Protein AF-A0A938SG67-F1 (afdb_monomer)

pLDDT: mean 87.42, std 7.25, range [59.56, 96.62]

Nearest PDB structures (foldseek):
  7sqc-assembly1_1W  TM=2.738E-01  e=1.628E+00  Chlamydomonas reinhardtii
  7sqc-assembly1_1F  TM=2.798E-01  e=3.647E+00  Chlamydomonas reinhardtii
  8r5s-assembly1_B  TM=2.631E-01  e=2.495E+00  unidentified
  7sqc-assembly1_1J  TM=2.627E-01  e=3.824E+00  Chlamydomonas reinhardtii

Secondary structure (DSSP, 8-state):
-HHHHHHHHHHHHHHHHHHHHHHHHHHHHHHH-S-HHHHHHHHHHHHHHHHHHHHHHHHHHTT-S-HHHHHHHHHHHHHHHHHHHHHHHHHHHHHHHHH--S--HHHHHHHHHHHHHHHHHHHHHHHHHHHHHHHHHH--SGGGHHHHHHHHHHHHHHHHHHHHHIIIIIIHHHHHHHHHT-

Solvent-accessible surface area (backbone atoms only — not comparable to full-atom values): 9329 Å² total; per-residue (Å²): 113,71,66,59,53,52,51,52,51,40,19,48,49,22,14,48,56,36,23,48,50,54,48,50,48,52,54,51,28,68,68,75,43,92,43,73,65,53,55,51,45,49,51,51,36,38,52,52,16,26,51,50,11,30,56,51,22,43,64,50,31,79,74,45,95,54,27,65,59,52,36,54,51,39,52,51,52,42,52,55,49,54,72,46,40,69,62,51,51,53,51,50,44,53,52,48,60,76,64,62,59,102,60,59,72,67,58,54,49,50,50,53,45,52,54,47,39,69,65,38,34,64,52,24,22,45,58,22,21,39,58,34,14,50,38,58,64,72,46,86,47,82,88,45,38,67,61,56,45,47,50,53,51,49,42,22,50,52,18,20,55,50,16,38,48,43,35,68,69,46,33,34,75,74,51,31,69,82,52,54,71,108

Sequence (182 aa):
MTRLLIFTCFFASGACGLAYEVLWTRMLTLVFGTTVYSTSVVLTVFMAGLGLGAALGGRYADRLRNPLRAYGILEVAIGLYCFFTPSLVRGIEALYVGWAVPTAPTAMLALRAGLSFLALIPPTVLMGATLPMLSRFFVQRLEAVGHEVGQLYGINTAGAAFGCFAAGFLAVPTLGVNGTIW

Structure (mmCIF, N/CA/C/O backbone):
data_AF-A0A938SG67-F1
#
_entry.id   AF-A0A938SG67-F1
#
loop_
_atom_site.group_PDB
_atom_site.id
_atom_site.type_symbo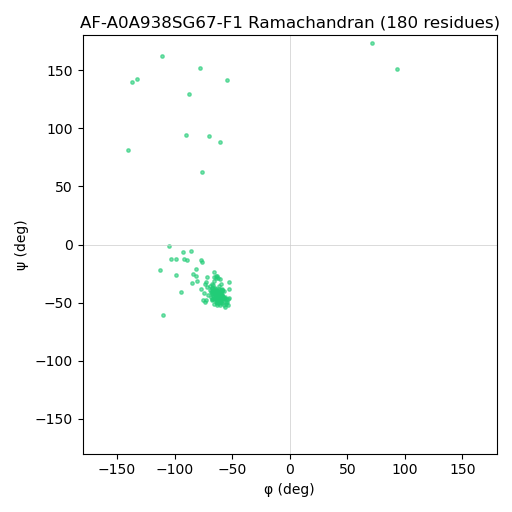l
_atom_site.label_atom_id
_atom_site.label_alt_id
_atom_site.label_comp_id
_atom_site.label_asym_id
_atom_site.label_entity_id
_atom_site.label_seq_id
_atom_site.pdbx_PDB_ins_code
_atom_site.Cartn_x
_atom_site.Cartn_y
_atom_site.Cartn_z
_atom_site.occupancy
_atom_site.B_iso_or_equiv
_atom_site.auth_seq_id
_atom_site.auth_comp_id
_atom_site.auth_asym_id
_atom_site.auth_atom_id
_atom_site.pdbx_PDB_model_num
ATOM 1 N N . MET A 1 1 ? -22.866 -6.635 16.264 1.00 59.56 1 MET A N 1
ATOM 2 C CA . MET A 1 1 ? -22.786 -6.820 14.795 1.00 59.56 1 MET A CA 1
ATOM 3 C C . MET A 1 1 ? -21.806 -5.845 14.140 1.00 59.56 1 MET A C 1
ATOM 5 O O . MET A 1 1 ? -20.946 -6.304 13.405 1.00 59.56 1 MET A O 1
ATOM 9 N N . THR A 1 2 ? -21.829 -4.546 14.465 1.00 77.81 2 THR A N 1
ATOM 10 C CA . THR A 1 2 ? -20.935 -3.538 13.849 1.00 77.81 2 THR A CA 1
ATOM 11 C C . THR A 1 2 ? -19.436 -3.777 14.077 1.00 77.81 2 THR A C 1
ATOM 13 O O . THR A 1 2 ? -18.657 -3.610 13.149 1.00 77.81 2 THR A O 1
ATOM 16 N N . ARG A 1 3 ? -19.018 -4.237 15.269 1.00 81.56 3 ARG A N 1
ATOM 17 C CA . ARG A 1 3 ? -17.601 -4.562 15.546 1.00 81.56 3 ARG A CA 1
ATOM 18 C C . ARG A 1 3 ? -17.039 -5.651 14.631 1.00 81.56 3 ARG A C 1
ATOM 20 O O . ARG A 1 3 ? -15.952 -5.485 14.097 1.00 81.56 3 ARG A O 1
ATOM 27 N N . LEU A 1 4 ? -17.789 -6.741 14.458 1.00 84.94 4 LEU A N 1
ATOM 28 C CA . LEU A 1 4 ? -17.354 -7.874 13.642 1.00 84.94 4 LEU A CA 1
ATOM 29 C C . LEU A 1 4 ? -17.162 -7.444 12.184 1.00 84.94 4 LEU A C 1
ATOM 31 O O . LEU A 1 4 ? -16.132 -7.749 11.603 1.00 84.94 4 LEU A O 1
ATOM 35 N N . LEU A 1 5 ? -18.101 -6.657 11.643 1.00 86.81 5 LEU A N 1
ATOM 36 C CA . LEU A 1 5 ? -17.983 -6.084 10.300 1.00 86.81 5 LEU A CA 1
ATOM 37 C C . LEU A 1 5 ? -16.711 -5.248 10.147 1.00 86.81 5 LEU A C 1
ATOM 39 O O . LEU A 1 5 ? -15.986 -5.423 9.177 1.00 86.81 5 LEU A O 1
ATOM 43 N N . ILE A 1 6 ? -16.409 -4.378 11.115 1.00 86.25 6 ILE A N 1
ATOM 44 C CA . ILE A 1 6 ? -15.204 -3.544 11.051 1.00 86.25 6 ILE A CA 1
ATOM 45 C C . ILE A 1 6 ? -13.935 -4.401 11.105 1.00 86.25 6 ILE A C 1
ATOM 47 O O . ILE A 1 6 ? -13.007 -4.155 10.343 1.00 86.25 6 ILE A O 1
ATOM 51 N N . PHE A 1 7 ? -13.897 -5.436 11.945 1.00 88.88 7 PHE A N 1
ATOM 52 C CA . PHE A 1 7 ? -12.770 -6.367 11.999 1.00 88.88 7 PHE A CA 1
ATOM 53 C C . PHE A 1 7 ? -12.593 -7.151 10.698 1.00 88.88 7 PHE A C 1
ATOM 55 O O . PHE A 1 7 ? -11.469 -7.274 10.222 1.00 88.88 7 PHE A O 1
ATOM 62 N N . THR A 1 8 ? -13.678 -7.625 10.084 1.00 90.69 8 THR A N 1
ATOM 63 C CA . THR A 1 8 ? -13.615 -8.292 8.778 1.00 90.69 8 THR A CA 1
ATOM 64 C C . THR A 1 8 ? -13.132 -7.338 7.688 1.0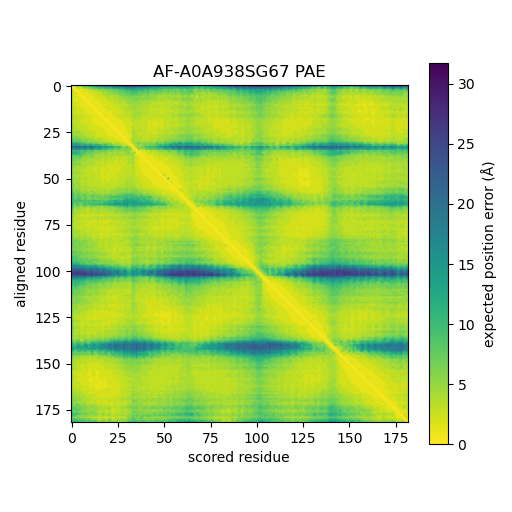0 90.69 8 THR A C 1
ATOM 66 O O . THR A 1 8 ? -12.257 -7.711 6.911 1.00 90.69 8 THR A O 1
ATOM 69 N N . CYS A 1 9 ? -13.625 -6.096 7.657 1.00 89.12 9 CYS A N 1
ATOM 70 C CA . CYS A 1 9 ? -13.130 -5.079 6.729 1.00 89.12 9 CYS A CA 1
ATOM 71 C C . CYS A 1 9 ? -11.645 -4.783 6.955 1.00 89.12 9 CYS A C 1
ATOM 73 O O . CYS A 1 9 ? -10.896 -4.674 5.994 1.00 89.12 9 CYS A O 1
ATOM 75 N N . PHE A 1 10 ? -11.197 -4.704 8.209 1.00 90.25 10 PHE A N 1
ATOM 76 C CA . PHE A 1 10 ? -9.806 -4.391 8.521 1.00 90.25 10 PHE A CA 1
ATOM 77 C C . PHE A 1 10 ? -8.848 -5.551 8.224 1.00 90.25 10 PHE A C 1
ATOM 79 O O . PHE A 1 10 ? -7.711 -5.325 7.805 1.00 90.25 10 PHE A O 1
ATOM 86 N N . PHE A 1 11 ? -9.323 -6.790 8.372 1.00 94.00 11 PHE A N 1
ATOM 87 C CA . PHE A 1 11 ? -8.638 -7.986 7.885 1.00 94.00 11 PHE A CA 1
ATOM 88 C C . PHE A 1 11 ? -8.508 -7.959 6.358 1.00 94.00 11 PHE A C 1
ATOM 90 O O . PHE A 1 11 ? -7.411 -8.132 5.834 1.00 94.00 11 PHE A O 1
ATOM 97 N N . ALA A 1 12 ? -9.612 -7.703 5.645 1.00 92.69 12 ALA A N 1
ATOM 98 C CA . ALA A 1 12 ? -9.622 -7.627 4.186 1.00 92.69 12 ALA A CA 1
ATOM 99 C C . ALA A 1 12 ? -8.723 -6.494 3.670 1.00 92.69 12 ALA A C 1
ATOM 101 O O . ALA A 1 12 ? -7.945 -6.709 2.751 1.00 92.69 12 ALA A O 1
ATOM 102 N N . SER A 1 13 ? -8.757 -5.327 4.314 1.00 92.44 13 SER A N 1
ATOM 103 C CA . SER A 1 13 ? -7.882 -4.189 4.022 1.00 92.44 13 SER A CA 1
ATOM 104 C C . SER A 1 13 ? -6.405 -4.542 4.208 1.00 92.44 13 SER A C 1
ATOM 106 O O . SER A 1 13 ? -5.600 -4.289 3.316 1.00 92.44 13 SER A O 1
ATOM 108 N N . GLY A 1 14 ? -6.046 -5.220 5.306 1.00 92.12 14 GLY A N 1
ATOM 109 C CA . GLY A 1 14 ? -4.683 -5.722 5.516 1.00 92.12 14 GLY A CA 1
ATOM 110 C C . GLY A 1 14 ? -4.254 -6.717 4.438 1.00 92.12 14 GLY A C 1
ATOM 111 O O . GLY A 1 14 ? -3.167 -6.588 3.874 1.00 92.12 14 GLY A O 1
ATOM 112 N N . ALA A 1 15 ? -5.131 -7.667 4.101 1.00 93.81 15 ALA A N 1
ATOM 113 C CA . ALA A 1 15 ? -4.881 -8.650 3.051 1.00 93.81 15 ALA A CA 1
ATOM 114 C C . ALA A 1 15 ? -4.679 -7.992 1.683 1.00 93.81 15 ALA A C 1
ATOM 116 O O . ALA A 1 15 ? -3.687 -8.269 1.012 1.00 93.81 15 ALA A O 1
ATOM 117 N N . CYS A 1 16 ? -5.570 -7.084 1.289 1.00 92.12 16 CYS A N 1
ATOM 118 C CA . CYS A 1 16 ? -5.449 -6.337 0.046 1.00 92.12 16 CYS A CA 1
ATOM 119 C C . CYS A 1 16 ? -4.192 -5.463 0.048 1.00 92.12 16 CYS A C 1
ATOM 121 O O . CYS A 1 16 ? -3.437 -5.515 -0.914 1.00 92.12 16 CYS A O 1
ATOM 123 N N . GLY A 1 17 ? -3.916 -4.711 1.115 1.00 90.69 17 GLY A N 1
ATOM 124 C CA . GLY A 1 17 ? -2.781 -3.788 1.169 1.00 90.69 17 GLY A CA 1
ATOM 125 C C . GLY A 1 17 ? -1.444 -4.464 0.877 1.00 90.69 17 GLY A C 1
ATOM 126 O O . GLY A 1 17 ? -0.683 -4.005 0.027 1.00 90.69 17 GLY A O 1
ATOM 127 N N . LEU A 1 18 ? -1.201 -5.608 1.512 1.00 92.81 18 LEU A N 1
ATOM 128 C CA . LEU A 1 18 ? 0.046 -6.355 1.355 1.00 92.81 18 LEU A CA 1
ATOM 129 C C . LEU A 1 18 ? 0.045 -7.277 0.126 1.00 92.81 18 LEU A C 1
ATOM 131 O O . LEU A 1 18 ? 1.101 -7.531 -0.453 1.00 92.81 18 LEU A O 1
ATOM 135 N N . ALA A 1 19 ? -1.122 -7.719 -0.353 1.00 93.75 19 ALA A N 1
ATOM 136 C CA . ALA A 1 19 ? -1.233 -8.319 -1.682 1.00 93.75 19 ALA A CA 1
ATOM 137 C C . ALA A 1 19 ? -0.822 -7.318 -2.777 1.00 93.75 19 ALA A C 1
ATOM 139 O O . ALA A 1 19 ? -0.017 -7.653 -3.647 1.00 93.75 19 ALA A O 1
ATOM 140 N N . TYR A 1 20 ? -1.311 -6.075 -2.702 1.00 91.69 20 TYR A N 1
ATOM 141 C CA . TYR A 1 20 ? -0.942 -5.001 -3.624 1.00 91.69 20 TYR A CA 1
ATOM 142 C C . TYR A 1 20 ? 0.535 -4.624 -3.511 1.00 91.69 20 TYR A C 1
ATOM 144 O O . TYR A 1 20 ? 1.165 -4.413 -4.541 1.00 91.69 20 TYR A O 1
ATOM 152 N N . GLU A 1 21 ? 1.130 -4.628 -2.315 1.00 92.56 21 GLU A N 1
ATOM 153 C CA . GLU A 1 21 ? 2.581 -4.446 -2.157 1.00 92.56 21 GLU A CA 1
ATOM 154 C C . GLU A 1 21 ? 3.382 -5.490 -2.954 1.00 92.56 21 GLU A C 1
ATOM 156 O O . GLU A 1 21 ? 4.310 -5.144 -3.696 1.00 92.56 21 GLU A O 1
ATOM 161 N N . VAL A 1 22 ? 2.996 -6.769 -2.863 1.00 92.19 22 VAL A N 1
ATOM 162 C CA . VAL A 1 22 ? 3.627 -7.861 -3.623 1.00 92.19 22 VAL A CA 1
ATOM 163 C C . VAL A 1 22 ? 3.446 -7.653 -5.129 1.00 92.19 22 VAL A C 1
ATOM 165 O O . VAL A 1 22 ? 4.404 -7.808 -5.893 1.00 92.19 22 VAL A O 1
ATOM 168 N N . LEU A 1 23 ? 2.241 -7.281 -5.571 1.00 91.81 23 LEU A N 1
ATOM 169 C CA . LEU A 1 23 ? 1.952 -7.021 -6.982 1.00 91.81 23 LEU A CA 1
ATOM 170 C C . LEU A 1 23 ? 2.745 -5.832 -7.517 1.00 91.81 23 LEU A C 1
ATOM 172 O O . LEU A 1 23 ? 3.412 -5.970 -8.540 1.00 91.81 23 LEU A O 1
ATOM 176 N N . TRP A 1 24 ? 2.736 -4.698 -6.819 1.00 90.75 24 TRP A N 1
ATOM 177 C CA . TRP A 1 24 ? 3.490 -3.504 -7.192 1.00 90.75 24 TRP A CA 1
ATOM 178 C C . TRP A 1 24 ? 4.983 -3.786 -7.259 1.00 90.75 24 TRP A C 1
ATOM 180 O O . TRP A 1 24 ? 5.627 -3.406 -8.236 1.00 90.75 24 TRP A O 1
ATOM 190 N N . THR A 1 25 ? 5.527 -4.520 -6.287 1.00 89.50 25 THR A N 1
ATOM 191 C CA . THR A 1 25 ? 6.930 -4.945 -6.316 1.00 89.50 25 THR A CA 1
ATOM 192 C C . THR A 1 25 ? 7.225 -5.741 -7.583 1.00 89.50 25 THR A C 1
ATOM 194 O O . THR A 1 25 ? 8.196 -5.443 -8.280 1.00 89.50 25 THR A O 1
ATOM 197 N N . ARG A 1 26 ? 6.375 -6.711 -7.947 1.00 89.06 26 ARG A N 1
ATOM 198 C CA . ARG A 1 26 ? 6.558 -7.493 -9.180 1.00 89.06 26 ARG A CA 1
ATOM 199 C C . ARG A 1 26 ? 6.415 -6.644 -10.440 1.00 89.06 26 ARG A C 1
ATOM 201 O O . ARG A 1 26 ? 7.272 -6.741 -11.311 1.00 89.06 26 ARG A O 1
ATOM 208 N N . MET A 1 27 ? 5.389 -5.802 -10.534 1.00 88.38 27 MET A N 1
ATOM 209 C CA . MET A 1 27 ? 5.153 -4.927 -11.688 1.00 88.38 27 MET A CA 1
ATOM 210 C C . MET A 1 27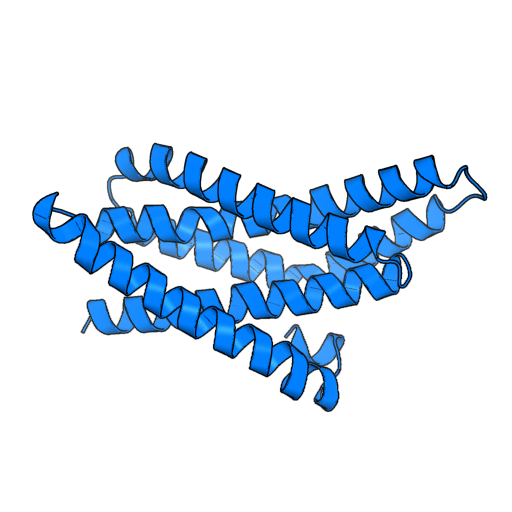 ? 6.318 -3.963 -11.915 1.00 88.38 27 MET A C 1
ATOM 212 O O . MET A 1 27 ? 6.850 -3.888 -13.016 1.00 88.38 27 MET A O 1
ATOM 216 N N . LEU A 1 28 ? 6.767 -3.266 -10.871 1.00 86.12 28 LEU A N 1
ATOM 217 C CA . LEU A 1 28 ? 7.873 -2.314 -10.977 1.00 86.12 28 LEU A CA 1
ATOM 218 C C . LEU A 1 28 ? 9.201 -3.018 -11.267 1.00 86.12 28 LEU A C 1
ATOM 220 O O . LEU A 1 28 ? 10.017 -2.498 -12.021 1.00 86.12 28 LEU A O 1
ATOM 224 N N . THR A 1 29 ? 9.400 -4.230 -10.745 1.00 85.50 29 THR A N 1
ATOM 225 C CA . THR A 1 29 ? 10.572 -5.049 -11.087 1.00 85.50 29 THR A CA 1
ATOM 226 C C . THR A 1 29 ? 10.553 -5.492 -12.555 1.00 85.50 29 THR A C 1
ATOM 228 O O . THR A 1 29 ? 11.609 -5.551 -13.180 1.00 85.50 29 THR A O 1
ATOM 231 N N . LEU A 1 30 ? 9.376 -5.765 -13.131 1.00 84.62 30 LEU A N 1
ATOM 232 C CA . LEU A 1 30 ? 9.234 -6.069 -14.561 1.00 84.62 30 LEU A CA 1
ATOM 233 C C . LEU A 1 30 ? 9.542 -4.848 -15.443 1.00 84.62 30 LEU A C 1
ATOM 235 O O . LEU A 1 30 ? 10.173 -5.011 -16.481 1.00 84.62 30 LEU A O 1
ATOM 239 N N . VAL A 1 31 ? 9.159 -3.641 -15.013 1.00 82.44 31 VAL A N 1
ATOM 240 C CA . VAL A 1 31 ? 9.410 -2.392 -15.759 1.00 82.44 31 VAL A CA 1
ATOM 241 C C . VAL A 1 31 ? 10.871 -1.941 -15.655 1.00 82.44 31 VAL A C 1
ATOM 243 O O . VAL A 1 31 ? 11.497 -1.594 -16.653 1.00 82.44 31 VAL A O 1
ATOM 246 N N . PHE A 1 32 ? 11.436 -1.925 -14.447 1.00 79.44 32 PHE A N 1
ATOM 247 C CA . PHE A 1 32 ? 12.776 -1.380 -14.199 1.00 79.44 32 PHE A CA 1
ATOM 248 C C . PHE A 1 32 ? 13.904 -2.408 -14.348 1.00 79.44 32 PHE A C 1
ATOM 250 O O . PHE A 1 32 ? 15.076 -2.022 -14.412 1.00 79.44 32 PHE A O 1
ATOM 257 N N . GLY A 1 33 ? 13.561 -3.696 -14.403 1.00 72.06 33 GLY A N 1
ATOM 258 C CA . GLY A 1 33 ? 14.487 -4.824 -14.396 1.00 72.06 33 GLY A CA 1
ATOM 259 C C . GLY A 1 33 ? 14.757 -5.378 -12.992 1.00 72.06 33 GLY A C 1
ATOM 260 O O . GLY A 1 33 ? 14.729 -4.665 -11.983 1.00 72.06 33 GLY A O 1
ATOM 261 N N . THR A 1 34 ? 15.066 -6.675 -12.924 1.00 65.62 34 THR A N 1
ATOM 262 C CA . THR A 1 34 ? 15.319 -7.409 -11.675 1.00 65.62 34 THR A CA 1
ATOM 263 C C . THR A 1 34 ? 16.634 -6.981 -11.033 1.00 65.62 34 THR A C 1
ATOM 265 O O . THR A 1 34 ? 17.701 -7.511 -11.338 1.00 65.62 34 THR A O 1
ATOM 268 N N . THR A 1 35 ? 16.565 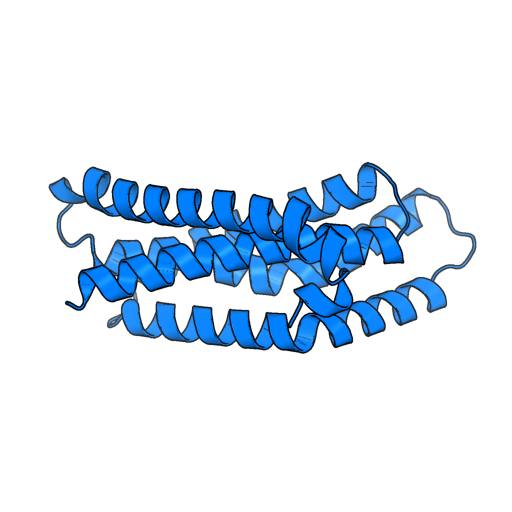-6.012 -10.125 1.00 73.94 35 THR A N 1
ATOM 269 C CA . THR A 1 35 ? 17.706 -5.563 -9.322 1.00 73.94 35 THR A CA 1
ATOM 270 C C . THR A 1 35 ? 17.298 -5.456 -7.862 1.00 73.94 35 THR A C 1
ATOM 272 O O . THR A 1 35 ? 16.199 -4.994 -7.560 1.00 73.94 35 THR A O 1
ATOM 275 N N . VAL A 1 36 ? 18.206 -5.825 -6.952 1.00 80.00 36 VAL A N 1
ATOM 276 C CA . VAL A 1 36 ? 18.000 -5.673 -5.499 1.00 80.00 36 VAL A CA 1
ATOM 277 C C . VAL A 1 36 ? 17.613 -4.230 -5.159 1.00 80.00 36 VAL A C 1
ATOM 279 O O . VAL A 1 36 ? 16.705 -4.001 -4.369 1.00 80.00 36 VAL A O 1
ATOM 282 N N . TYR A 1 37 ? 18.219 -3.260 -5.851 1.00 78.31 37 TYR A N 1
ATOM 283 C CA . TYR A 1 37 ? 17.916 -1.839 -5.697 1.00 78.31 37 TYR A CA 1
ATOM 284 C C . TYR A 1 37 ? 16.444 -1.488 -5.943 1.00 78.31 37 TYR A C 1
ATOM 286 O O . TYR A 1 37 ? 15.895 -0.679 -5.203 1.00 78.31 37 T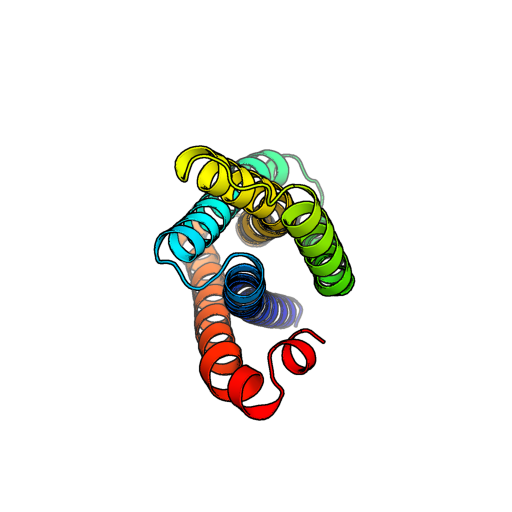YR A O 1
ATOM 294 N N . SER A 1 38 ? 15.789 -2.089 -6.942 1.00 75.69 38 SER A N 1
ATOM 295 C CA . SER A 1 38 ? 14.392 -1.759 -7.265 1.00 75.69 38 SER A CA 1
ATOM 296 C C . SER A 1 38 ? 13.447 -2.232 -6.163 1.00 75.69 38 SER A C 1
ATOM 298 O O . SER A 1 38 ? 12.620 -1.459 -5.685 1.00 75.69 38 SER A O 1
ATOM 300 N N . THR A 1 39 ? 13.640 -3.458 -5.677 1.00 81.75 39 THR A N 1
ATOM 301 C CA . THR A 1 39 ? 12.865 -4.001 -4.555 1.00 81.75 39 THR A CA 1
ATOM 302 C C . THR A 1 39 ? 13.106 -3.210 -3.269 1.00 81.75 39 THR A C 1
ATOM 304 O O . THR A 1 39 ? 12.154 -2.874 -2.568 1.00 81.75 39 THR A O 1
ATOM 307 N N . SER A 1 40 ? 14.362 -2.854 -2.969 1.00 87.81 40 SER A N 1
ATOM 308 C CA . SER A 1 40 ? 14.697 -2.053 -1.785 1.00 87.81 40 SER A CA 1
ATOM 309 C C . SER A 1 40 ? 14.066 -0.665 -1.824 1.00 87.81 40 SER A C 1
ATOM 311 O O . SER A 1 40 ? 13.579 -0.193 -0.800 1.00 87.81 40 SER A O 1
ATOM 313 N N . VAL A 1 41 ? 14.043 -0.015 -2.990 1.00 85.94 41 VAL A N 1
ATOM 314 C CA . VAL A 1 41 ? 13.383 1.283 -3.174 1.00 85.94 41 VAL A CA 1
ATOM 315 C C . VAL A 1 41 ? 11.885 1.154 -2.926 1.00 85.94 41 VAL A C 1
ATOM 317 O O . VAL A 1 41 ? 11.355 1.913 -2.124 1.00 85.94 41 VAL A O 1
ATOM 320 N N . VAL A 1 42 ? 11.214 0.182 -3.550 1.00 87.19 42 VAL A N 1
ATOM 321 C CA . VAL A 1 42 ? 9.769 -0.043 -3.377 1.00 87.19 42 VAL A CA 1
ATOM 322 C C . VAL A 1 42 ? 9.415 -0.234 -1.906 1.00 87.19 42 VAL A C 1
ATOM 324 O O . VAL A 1 42 ? 8.570 0.495 -1.392 1.00 87.19 42 VAL A O 1
ATOM 327 N N . LEU A 1 43 ? 10.122 -1.129 -1.213 1.00 89.44 43 LEU A N 1
ATOM 328 C CA . LEU A 1 43 ? 9.910 -1.381 0.212 1.00 89.44 43 LEU A CA 1
ATOM 329 C C . LEU A 1 43 ? 10.159 -0.123 1.056 1.00 89.44 43 LEU A C 1
ATOM 331 O O . LEU A 1 43 ? 9.388 0.188 1.959 1.00 89.44 43 LEU A O 1
ATOM 335 N N . THR A 1 44 ? 11.219 0.627 0.744 1.00 91.81 44 THR A N 1
ATOM 336 C CA . THR A 1 44 ? 11.553 1.874 1.447 1.00 91.81 44 THR A CA 1
ATOM 337 C C . THR A 1 44 ? 10.441 2.903 1.296 1.00 91.81 44 THR A C 1
ATOM 339 O O . THR A 1 44 ? 10.002 3.479 2.289 1.00 91.81 44 THR A O 1
ATOM 342 N N . VAL A 1 45 ? 9.954 3.119 0.072 1.00 91.94 45 VAL A N 1
ATOM 343 C CA . VAL A 1 45 ? 8.849 4.044 -0.194 1.00 91.94 45 VAL A CA 1
ATOM 344 C C . VAL A 1 45 ? 7.577 3.572 0.500 1.00 91.94 45 VAL A C 1
ATOM 346 O O . VAL A 1 45 ? 6.892 4.384 1.114 1.00 91.94 45 VAL A O 1
ATOM 349 N N . PHE A 1 46 ? 7.284 2.275 0.443 1.00 91.56 46 PHE A N 1
ATOM 350 C CA . PHE A 1 46 ? 6.098 1.697 1.059 1.00 91.56 46 PHE A CA 1
ATOM 351 C C . PHE A 1 46 ? 6.089 1.911 2.576 1.00 91.56 46 PHE A C 1
ATOM 353 O O . PHE A 1 46 ? 5.136 2.467 3.121 1.00 91.56 46 PHE A O 1
ATOM 360 N N . MET A 1 47 ? 7.191 1.579 3.252 1.00 93.81 47 MET A N 1
ATOM 361 C CA . MET A 1 47 ? 7.337 1.775 4.697 1.00 93.81 47 MET A CA 1
ATOM 362 C C . MET A 1 47 ? 7.357 3.259 5.085 1.00 93.81 47 MET A C 1
ATOM 364 O O . MET A 1 47 ? 6.732 3.645 6.075 1.00 93.81 47 MET A O 1
ATOM 368 N N . ALA A 1 48 ? 8.018 4.114 4.298 1.00 94.88 48 ALA A N 1
ATOM 369 C CA . ALA A 1 48 ? 8.014 5.559 4.520 1.00 94.88 48 ALA A CA 1
ATOM 370 C C . ALA A 1 48 ? 6.604 6.152 4.379 1.00 94.88 48 ALA A C 1
ATOM 372 O O . ALA A 1 48 ? 6.196 6.977 5.198 1.00 94.88 48 ALA A O 1
ATOM 373 N N . GLY A 1 49 ? 5.848 5.709 3.375 1.00 94.75 49 GLY A N 1
ATOM 374 C CA . GLY A 1 49 ? 4.468 6.110 3.146 1.00 94.75 49 GLY A CA 1
ATOM 375 C C . GLY A 1 49 ? 3.536 5.653 4.262 1.00 94.75 49 GLY A C 1
ATOM 376 O O . GLY A 1 49 ? 2.802 6.481 4.795 1.00 94.75 49 GLY A O 1
ATOM 377 N N . LEU A 1 50 ? 3.625 4.392 4.702 1.00 93.56 50 LEU A N 1
ATOM 378 C CA . LEU A 1 50 ? 2.872 3.897 5.861 1.00 93.56 50 LEU A CA 1
ATOM 379 C C . LEU A 1 50 ? 3.174 4.713 7.125 1.00 93.56 50 LEU A C 1
ATOM 381 O O . LEU A 1 50 ? 2.251 5.123 7.828 1.00 93.56 50 LEU A O 1
ATOM 385 N N . GLY A 1 51 ? 4.452 4.996 7.396 1.00 94.62 51 GLY A N 1
ATOM 386 C CA . GLY A 1 51 ? 4.869 5.809 8.540 1.00 94.62 51 GLY A CA 1
ATOM 387 C C . GLY A 1 51 ? 4.346 7.247 8.471 1.00 94.62 51 GLY A C 1
ATOM 388 O O . GLY A 1 51 ? 3.792 7.758 9.448 1.00 94.62 51 GLY A O 1
ATOM 389 N N . LEU A 1 52 ? 4.455 7.891 7.304 1.00 95.44 52 LEU A N 1
ATOM 390 C CA . LEU A 1 52 ? 3.893 9.223 7.054 1.00 95.44 52 LEU A CA 1
ATOM 391 C C . LEU A 1 52 ? 2.369 9.231 7.207 1.00 95.44 52 LEU A C 1
ATOM 393 O O . LEU A 1 52 ? 1.820 10.114 7.866 1.00 95.44 52 LEU A O 1
ATOM 397 N N . GLY A 1 53 ? 1.693 8.231 6.647 1.00 94.69 53 GLY A N 1
ATOM 398 C CA . GLY A 1 53 ? 0.255 8.023 6.762 1.00 94.69 53 GLY A CA 1
ATOM 399 C C . GLY A 1 53 ? -0.195 7.850 8.203 1.00 94.69 53 GLY A C 1
ATOM 400 O O . GLY A 1 53 ? -1.151 8.496 8.623 1.00 94.69 53 GLY A O 1
ATOM 401 N N . ALA A 1 54 ? 0.528 7.059 8.993 1.00 93.00 54 ALA A N 1
ATOM 402 C CA . ALA A 1 54 ? 0.229 6.857 10.404 1.00 93.00 54 ALA A CA 1
ATOM 403 C C . ALA A 1 54 ? 0.400 8.153 11.216 1.00 93.00 54 ALA A C 1
ATOM 405 O O . ALA A 1 54 ? -0.456 8.495 12.034 1.00 93.00 54 ALA A O 1
ATOM 406 N N . ALA A 1 55 ? 1.465 8.918 10.954 1.00 93.19 55 ALA A N 1
ATOM 407 C CA . ALA A 1 55 ? 1.728 10.186 11.633 1.00 93.19 55 ALA A CA 1
ATOM 408 C C . ALA A 1 55 ? 0.690 11.269 11.285 1.00 93.19 55 ALA A C 1
ATOM 410 O O . ALA A 1 55 ? 0.167 11.949 12.174 1.00 93.19 55 ALA A O 1
ATOM 411 N N . LEU A 1 56 ? 0.371 11.431 9.998 1.00 92.94 56 LEU A N 1
ATOM 412 C CA . LEU A 1 56 ? -0.646 12.376 9.532 1.00 92.94 56 LEU A CA 1
ATOM 413 C C . LEU A 1 56 ? -2.039 11.935 9.985 1.00 92.94 56 LEU A C 1
ATOM 415 O O . LEU A 1 56 ? -2.783 12.732 10.554 1.00 92.94 56 LEU A O 1
ATOM 419 N N . GLY A 1 57 ? -2.364 10.658 9.794 1.00 90.19 57 GLY A N 1
ATOM 420 C CA . GLY A 1 57 ? -3.617 10.038 10.202 1.00 90.19 57 GLY A CA 1
ATOM 421 C C . GLY A 1 57 ? -3.874 10.206 11.692 1.00 90.19 57 GLY A C 1
ATOM 422 O O . GLY A 1 57 ? -4.959 10.638 12.055 1.00 90.19 57 GLY A O 1
ATOM 423 N N . GLY A 1 58 ? -2.877 9.982 12.553 1.00 88.25 58 GLY A N 1
ATOM 424 C CA . GLY A 1 58 ? -3.001 10.213 13.995 1.00 88.25 58 GLY A CA 1
ATOM 425 C C . GLY A 1 58 ? -3.327 11.668 14.338 1.00 88.25 58 GLY A C 1
ATOM 426 O O . GLY A 1 58 ? -4.274 11.932 15.074 1.00 88.25 58 GLY A O 1
ATOM 427 N N . ARG A 1 59 ? -2.618 12.630 13.729 1.00 88.25 59 ARG A N 1
ATOM 428 C CA . ARG A 1 59 ? -2.867 14.069 13.948 1.00 88.25 59 ARG A CA 1
ATOM 429 C C . ARG A 1 59 ? -4.252 14.519 13.478 1.00 88.25 59 ARG A C 1
ATOM 431 O O . ARG A 1 59 ? -4.866 15.372 14.117 1.00 88.25 59 ARG A O 1
ATOM 438 N N . TYR A 1 60 ? -4.732 13.989 12.354 1.00 87.31 60 TYR A N 1
ATOM 439 C CA . TYR A 1 60 ? -6.049 14.333 11.814 1.00 87.31 60 TYR A CA 1
ATOM 440 C C . TYR A 1 60 ? -7.188 13.573 12.501 1.00 87.31 60 TYR A C 1
ATOM 442 O O . TYR A 1 60 ? -8.271 14.139 12.650 1.00 87.31 60 TYR A O 1
ATOM 450 N N . ALA A 1 61 ? -6.958 12.340 12.961 1.00 84.44 61 ALA A N 1
ATOM 451 C CA . ALA A 1 61 ? -7.964 11.510 13.622 1.00 84.44 61 ALA A CA 1
ATOM 452 C C . ALA A 1 61 ? -8.529 12.191 14.873 1.00 84.44 61 ALA A C 1
ATOM 454 O O . ALA A 1 61 ? -9.742 12.187 15.076 1.00 84.44 61 ALA A O 1
ATOM 455 N N . ASP A 1 62 ? -7.683 12.864 15.656 1.00 80.19 62 ASP A N 1
ATOM 456 C CA . ASP A 1 62 ? -8.108 13.574 16.867 1.00 80.19 62 ASP A CA 1
ATOM 457 C C . ASP A 1 62 ? -9.035 14.768 16.593 1.00 80.19 62 ASP A C 1
ATOM 459 O O . ASP A 1 62 ? -9.811 15.165 17.463 1.00 80.19 62 ASP A O 1
ATOM 463 N N . ARG A 1 63 ? -8.988 15.335 15.381 1.00 84.25 63 ARG A N 1
ATOM 464 C CA . ARG A 1 63 ? -9.801 16.495 14.978 1.00 84.25 63 ARG A CA 1
ATOM 465 C C . ARG A 1 63 ? -11.128 16.110 14.326 1.00 84.25 63 ARG A C 1
ATOM 467 O O . ARG A 1 63 ? -11.985 16.971 14.130 1.00 84.25 63 ARG A O 1
ATOM 474 N N . LEU A 1 64 ? -11.310 14.845 13.958 1.00 84.12 64 LEU A N 1
ATOM 475 C CA . LEU A 1 64 ? -12.478 14.399 13.208 1.00 84.12 64 LEU A CA 1
ATOM 476 C C . LEU A 1 64 ? -13.632 14.025 14.138 1.00 84.12 64 LEU A C 1
ATOM 478 O O . LEU A 1 64 ? -13.503 13.197 15.034 1.00 84.12 64 LEU A O 1
ATOM 482 N N . ARG A 1 65 ? -14.816 14.577 13.852 1.00 80.12 65 ARG A N 1
ATOM 483 C CA . ARG A 1 65 ? -16.064 14.214 14.545 1.00 80.12 65 ARG A CA 1
ATOM 484 C C . ARG A 1 65 ? -16.511 12.773 14.282 1.00 80.12 65 ARG A C 1
ATOM 486 O O . ARG A 1 65 ? -17.229 12.213 15.100 1.00 80.12 65 ARG A O 1
ATOM 493 N N . ASN A 1 66 ? -16.154 12.196 13.132 1.00 86.75 66 ASN A N 1
ATOM 494 C CA . ASN A 1 66 ? -16.583 10.852 12.744 1.00 86.75 66 ASN A CA 1
ATOM 495 C C . ASN A 1 66 ? -15.442 10.076 12.050 1.00 86.75 66 ASN A C 1
ATOM 497 O O . ASN A 1 66 ? -15.394 10.032 10.817 1.00 86.75 66 ASN A O 1
ATOM 501 N N . PRO A 1 67 ? -14.513 9.482 12.823 1.00 86.44 67 PRO A N 1
ATOM 502 C CA . PRO A 1 67 ? -13.350 8.773 12.283 1.00 86.44 67 PRO A CA 1
ATOM 503 C C . PRO A 1 67 ? -13.722 7.547 11.434 1.00 86.44 67 PRO A C 1
ATOM 505 O O . PRO A 1 67 ? -13.013 7.221 10.487 1.00 86.44 67 PRO A O 1
ATOM 508 N N . LEU A 1 68 ? -14.873 6.914 11.692 1.00 87.69 68 LEU A N 1
ATOM 509 C CA . LEU A 1 68 ? -15.338 5.768 10.904 1.00 87.69 68 LEU A CA 1
ATOM 510 C C . LEU A 1 68 ? -15.696 6.157 9.459 1.00 87.69 68 LEU A C 1
ATOM 512 O O . LEU A 1 68 ? -15.409 5.410 8.527 1.00 87.69 68 LEU A O 1
ATOM 516 N N . ARG A 1 69 ? -16.282 7.346 9.249 1.00 89.81 69 ARG A N 1
ATOM 517 C CA . ARG A 1 69 ? -16.526 7.867 7.891 1.00 89.81 69 ARG A CA 1
ATOM 518 C C . ARG A 1 69 ? -15.222 8.178 7.166 1.00 89.81 69 ARG A C 1
ATOM 520 O O . ARG A 1 69 ? -15.117 7.888 5.982 1.00 89.81 69 ARG A O 1
ATOM 527 N N . ALA A 1 70 ? -14.242 8.744 7.870 1.00 90.00 70 ALA A N 1
ATOM 528 C CA . ALA A 1 70 ? -12.926 9.005 7.295 1.00 90.00 70 ALA A CA 1
ATOM 529 C C . ALA A 1 70 ? -12.231 7.702 6.877 1.00 90.00 70 ALA A C 1
ATOM 531 O O . ALA A 1 70 ? -11.728 7.628 5.762 1.00 90.00 70 ALA A O 1
ATOM 532 N N . TYR A 1 71 ? -12.297 6.658 7.710 1.00 90.94 71 TYR A N 1
ATOM 533 C CA . TYR A 1 71 ? -11.829 5.317 7.355 1.00 90.94 71 TYR A CA 1
ATOM 534 C C . TYR A 1 71 ? -12.497 4.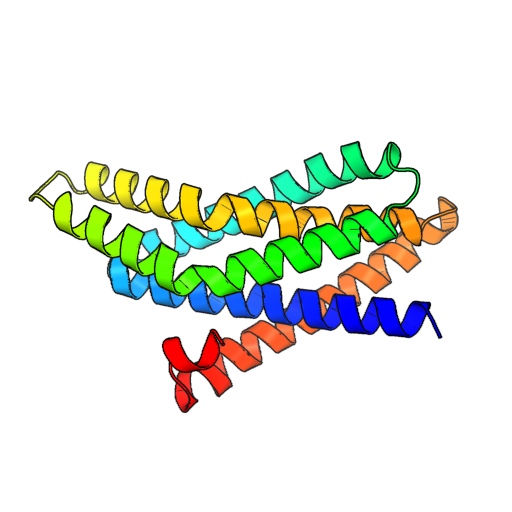791 6.074 1.00 90.94 71 TYR A C 1
ATOM 536 O O . TYR A 1 71 ? -11.802 4.401 5.144 1.00 90.94 71 TYR A O 1
ATOM 544 N N . GLY A 1 72 ? -13.829 4.862 5.972 1.00 90.56 72 GLY A N 1
ATOM 545 C CA . GLY A 1 72 ? -14.537 4.431 4.761 1.00 90.56 72 GLY A CA 1
ATOM 546 C C . GLY A 1 72 ? -14.129 5.208 3.501 1.00 90.56 72 GLY A C 1
ATOM 547 O O . GLY A 1 72 ? -13.977 4.617 2.438 1.00 90.56 72 GLY A O 1
ATOM 548 N N . ILE A 1 73 ? -13.900 6.521 3.616 1.00 93.12 73 ILE A N 1
ATOM 549 C CA . ILE A 1 73 ? -13.410 7.348 2.500 1.00 93.12 73 ILE A CA 1
ATOM 550 C C . ILE A 1 73 ? -11.988 6.937 2.096 1.00 93.12 73 ILE A C 1
ATOM 552 O O . ILE A 1 73 ? -11.707 6.863 0.902 1.00 93.12 73 ILE A O 1
ATOM 556 N N . LEU A 1 74 ? -11.107 6.652 3.063 1.00 93.00 74 LEU A N 1
ATOM 557 C CA . LEU A 1 74 ? -9.751 6.167 2.790 1.00 93.00 74 LEU A CA 1
ATOM 558 C C . LEU A 1 74 ? -9.783 4.837 2.034 1.00 93.00 74 LEU A C 1
ATOM 560 O O . LEU A 1 74 ? -9.124 4.724 1.009 1.00 93.00 74 LEU A O 1
ATOM 564 N N . GLU A 1 75 ? -10.584 3.870 2.482 1.00 93.44 75 GLU A N 1
ATOM 565 C CA . GLU A 1 75 ? -10.725 2.564 1.818 1.00 93.44 75 GLU A CA 1
ATOM 566 C C . GLU A 1 75 ? -11.240 2.701 0.378 1.00 93.44 75 GLU A C 1
ATOM 568 O O . GLU A 1 75 ? -10.699 2.088 -0.541 1.00 93.44 75 GLU A O 1
ATOM 573 N N . VAL A 1 76 ? -12.232 3.568 0.141 1.00 93.94 76 VAL A N 1
ATOM 574 C CA . VAL A 1 76 ? -12.727 3.846 -1.219 1.00 93.94 76 VAL A CA 1
ATOM 575 C C . VAL A 1 76 ? -11.650 4.513 -2.077 1.00 93.94 76 VAL A C 1
ATOM 577 O O . VAL A 1 76 ? -11.478 4.145 -3.237 1.00 93.94 76 VAL A O 1
ATOM 580 N N . ALA A 1 77 ? -10.901 5.471 -1.525 1.00 94.19 77 ALA A N 1
ATOM 581 C CA . ALA A 1 77 ? -9.812 6.133 -2.238 1.00 94.19 77 ALA A CA 1
ATOM 582 C C . ALA A 1 77 ? -8.678 5.156 -2.590 1.00 94.19 77 ALA A C 1
ATOM 584 O O . ALA A 1 77 ? -8.162 5.204 -3.706 1.00 94.19 77 ALA A O 1
ATOM 585 N N . ILE A 1 78 ? -8.331 4.245 -1.676 1.00 93.50 78 ILE A N 1
ATOM 586 C CA . ILE A 1 78 ? -7.357 3.172 -1.910 1.00 93.50 78 ILE A CA 1
ATOM 587 C C . ILE A 1 78 ? -7.865 2.240 -3.011 1.00 93.50 78 ILE A C 1
ATOM 589 O O . ILE A 1 78 ? -7.144 1.997 -3.974 1.00 93.50 78 ILE A O 1
ATOM 593 N N . GLY A 1 79 ? -9.115 1.777 -2.926 1.00 91.94 79 GLY A N 1
ATOM 594 C CA . GLY A 1 79 ? -9.718 0.908 -3.938 1.00 91.94 79 GLY A CA 1
ATOM 595 C C . GLY A 1 79 ? -9.741 1.543 -5.331 1.00 91.94 79 GLY A C 1
ATOM 596 O O . GLY A 1 79 ? -9.359 0.903 -6.309 1.00 91.94 79 GLY A O 1
ATOM 597 N N . LEU A 1 80 ? -10.102 2.827 -5.425 1.00 94.06 80 LEU A N 1
ATOM 598 C CA . LEU A 1 80 ? -10.037 3.587 -6.678 1.00 94.06 80 LEU A CA 1
ATOM 599 C C . LEU A 1 80 ? -8.601 3.688 -7.201 1.00 94.06 80 LEU A C 1
ATOM 601 O O . LEU A 1 80 ? -8.366 3.484 -8.390 1.00 94.06 80 LEU A O 1
ATOM 605 N N . TYR A 1 81 ? -7.629 3.965 -6.332 1.00 92.56 81 TYR A N 1
ATOM 606 C CA . TYR A 1 81 ? -6.222 4.026 -6.726 1.00 92.56 81 TYR A CA 1
ATOM 607 C C . TYR A 1 81 ? -5.724 2.683 -7.276 1.00 92.56 81 TYR A C 1
ATOM 609 O O . TYR A 1 81 ? -5.090 2.618 -8.333 1.00 92.56 81 TYR A O 1
ATOM 617 N N . CYS A 1 82 ? -6.051 1.597 -6.580 1.00 89.56 82 CYS A N 1
ATOM 618 C CA . CYS A 1 82 ? -5.740 0.235 -6.985 1.00 89.56 82 CYS A CA 1
ATOM 619 C C . CYS A 1 82 ? -6.350 -0.104 -8.353 1.00 89.56 82 CYS A C 1
ATOM 621 O O . CYS A 1 82 ? -5.644 -0.599 -9.227 1.00 89.56 82 CYS A O 1
ATOM 623 N N . PHE A 1 83 ? -7.604 0.281 -8.599 1.00 90.94 83 PHE A N 1
ATOM 624 C CA . PHE A 1 83 ? -8.263 0.097 -9.896 1.00 90.94 83 PHE A CA 1
ATOM 625 C C . PHE A 1 83 ? -7.520 0.791 -11.055 1.00 90.94 83 PHE A C 1
ATOM 627 O O . PHE A 1 83 ? -7.402 0.238 -12.149 1.00 90.94 83 PHE A O 1
ATOM 634 N N . PHE A 1 84 ? -6.965 1.987 -10.830 1.00 91.25 84 PHE A N 1
ATOM 635 C CA . PHE A 1 84 ? -6.194 2.720 -11.846 1.00 91.25 84 PHE A CA 1
ATOM 636 C C . PHE A 1 84 ? -4.709 2.332 -11.914 1.00 91.25 84 PHE A C 1
ATOM 638 O O . PHE A 1 84 ? -4.006 2.770 -12.832 1.00 91.25 84 PHE A O 1
ATOM 645 N N . THR A 1 85 ? -4.225 1.482 -11.005 1.00 88.69 85 THR A N 1
ATOM 646 C CA . THR A 1 85 ? -2.815 1.064 -10.936 1.00 88.69 85 THR A CA 1
ATOM 647 C C . THR A 1 85 ? -2.281 0.514 -12.266 1.00 88.69 85 THR A C 1
ATOM 649 O O . THR A 1 85 ? -1.205 0.952 -12.673 1.00 88.69 85 THR A O 1
ATOM 652 N N . PRO A 1 86 ? -2.972 -0.382 -13.001 1.00 87.25 86 PRO A N 1
ATOM 653 C CA . PRO A 1 86 ? -2.449 -0.902 -14.268 1.00 87.25 86 PRO A CA 1
ATOM 654 C C . PRO A 1 86 ? -2.175 0.200 -15.300 1.00 87.25 86 PRO A C 1
ATOM 656 O O . PRO A 1 86 ? -1.170 0.172 -16.008 1.00 87.25 86 PRO A O 1
ATOM 659 N N . SER A 1 87 ? -3.055 1.201 -15.374 1.00 89.06 87 SER A N 1
ATOM 660 C CA . SER A 1 87 ? -2.881 2.354 -16.262 1.00 89.06 87 SER A CA 1
ATOM 661 C C . SER A 1 87 ? -1.736 3.253 -15.808 1.00 89.06 87 SER A C 1
ATOM 663 O O . SER A 1 87 ? -0.966 3.716 -16.648 1.00 89.06 87 SER A O 1
ATOM 665 N N . LEU A 1 88 ? -1.585 3.449 -14.497 1.00 88.94 88 LEU A N 1
ATOM 666 C CA . LEU A 1 88 ? -0.467 4.193 -13.925 1.00 88.94 88 LEU A CA 1
ATOM 667 C C . LEU A 1 88 ? 0.876 3.526 -14.251 1.00 88.94 88 LEU A C 1
ATOM 669 O O . LEU A 1 88 ? 1.788 4.198 -14.723 1.00 88.94 88 LEU A O 1
ATOM 673 N N . VAL A 1 89 ? 0.987 2.207 -14.061 1.00 86.88 89 VAL A N 1
ATOM 674 C CA . VAL A 1 89 ? 2.220 1.456 -14.343 1.00 86.88 89 VAL A CA 1
ATOM 675 C C . VAL A 1 89 ? 2.581 1.519 -15.827 1.00 86.88 89 VAL A C 1
ATOM 677 O O . VAL A 1 89 ? 3.741 1.757 -16.142 1.00 86.88 89 VAL A O 1
ATOM 680 N N . ARG A 1 90 ? 1.606 1.412 -16.740 1.00 86.94 90 ARG A N 1
ATOM 681 C CA . ARG A 1 90 ? 1.852 1.621 -18.181 1.00 86.94 90 ARG A CA 1
ATOM 682 C C . ARG A 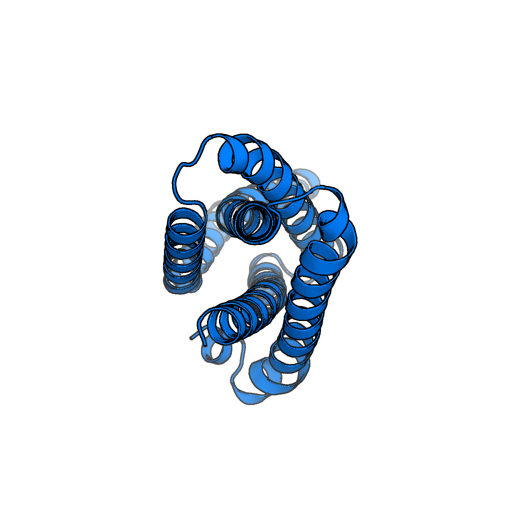1 90 ? 2.381 3.023 -18.491 1.00 86.94 90 ARG A C 1
ATOM 684 O O . ARG A 1 90 ? 3.271 3.174 -19.321 1.00 86.94 90 ARG A O 1
ATOM 691 N N . GLY A 1 91 ? 1.854 4.051 -17.822 1.00 87.44 91 GLY A N 1
ATOM 692 C CA . GLY A 1 91 ? 2.358 5.421 -17.953 1.00 87.44 91 GLY A CA 1
ATOM 693 C C . GLY A 1 91 ? 3.796 5.569 -17.445 1.00 87.44 91 GLY A C 1
ATOM 694 O O . GLY A 1 91 ? 4.619 6.206 -18.100 1.00 87.44 91 GLY A O 1
ATOM 695 N N . ILE A 1 92 ? 4.112 4.933 -16.312 1.00 86.94 92 ILE A N 1
ATOM 696 C CA . ILE A 1 92 ? 5.468 4.873 -15.748 1.00 86.94 92 ILE A CA 1
ATOM 697 C C . ILE A 1 92 ? 6.422 4.163 -16.705 1.00 86.94 92 ILE A C 1
ATOM 699 O O . ILE A 1 92 ? 7.521 4.657 -16.923 1.00 86.94 92 ILE A O 1
ATOM 703 N N . GLU A 1 93 ? 6.011 3.040 -17.290 1.00 86.31 93 GLU A N 1
ATOM 704 C CA . GLU A 1 93 ? 6.795 2.294 -18.274 1.00 86.31 93 GLU A CA 1
ATOM 705 C C . GLU A 1 93 ? 7.082 3.140 -19.518 1.00 86.31 93 GLU A C 1
ATOM 707 O O . GLU A 1 93 ? 8.238 3.271 -19.909 1.00 86.31 93 GLU A O 1
ATOM 712 N N . ALA A 1 94 ? 6.066 3.789 -20.095 1.00 86.12 94 ALA A N 1
ATOM 713 C CA . ALA A 1 94 ? 6.240 4.655 -21.260 1.00 86.12 94 ALA A CA 1
ATOM 714 C C . ALA A 1 94 ? 7.197 5.826 -20.977 1.00 86.12 94 ALA A C 1
ATOM 716 O O . ALA A 1 94 ? 8.064 6.137 -21.795 1.00 86.12 94 ALA A O 1
ATOM 717 N N . LEU A 1 95 ? 7.075 6.452 -19.802 1.00 84.75 95 LEU A N 1
ATOM 718 C CA . LEU A 1 95 ? 7.974 7.520 -19.374 1.00 84.75 95 LEU A CA 1
ATOM 719 C C . LEU A 1 95 ? 9.390 6.990 -19.118 1.00 84.75 95 LEU A C 1
ATOM 721 O O . LEU A 1 95 ? 10.364 7.617 -19.523 1.00 84.75 95 LEU A O 1
ATOM 725 N N . TYR A 1 96 ? 9.513 5.822 -18.487 1.00 83.50 96 TYR A N 1
ATOM 726 C CA . TYR A 1 96 ? 10.796 5.184 -18.224 1.00 83.50 96 TYR A CA 1
ATOM 727 C C . TYR A 1 96 ? 11.524 4.854 -19.527 1.00 83.50 96 TYR A C 1
ATOM 729 O O . TYR A 1 96 ? 12.676 5.241 -19.675 1.00 83.50 96 TYR A O 1
ATOM 737 N N . VAL A 1 97 ? 10.851 4.226 -20.495 1.00 82.00 97 VAL A N 1
ATOM 738 C CA . VAL A 1 97 ? 11.420 3.883 -21.809 1.00 82.00 97 VAL A CA 1
ATOM 739 C C . VAL A 1 97 ? 11.756 5.137 -22.619 1.00 82.00 97 VAL A C 1
ATOM 741 O O . VAL A 1 97 ? 12.830 5.205 -23.208 1.00 82.00 97 VAL A O 1
ATOM 744 N N . GLY A 1 98 ? 10.893 6.158 -22.608 1.00 79.69 98 GLY A N 1
ATOM 745 C CA . GLY A 1 98 ? 11.135 7.413 -23.330 1.00 79.69 98 GLY A CA 1
ATOM 746 C C . GLY A 1 98 ? 12.345 8.203 -22.818 1.00 79.69 98 GLY A C 1
ATOM 747 O O . GLY A 1 98 ? 12.974 8.926 -23.586 1.00 79.69 98 GLY A O 1
ATOM 748 N N . TRP A 1 99 ? 12.691 8.044 -21.538 1.00 75.25 99 TRP A N 1
ATOM 749 C CA . TRP A 1 99 ? 13.841 8.692 -20.896 1.00 75.25 99 TRP A CA 1
ATOM 750 C C . TRP A 1 99 ? 15.021 7.737 -20.661 1.00 75.25 99 TRP A C 1
ATOM 752 O O . TRP A 1 99 ? 16.071 8.173 -20.183 1.00 75.25 99 TRP A O 1
ATOM 762 N N . ALA A 1 100 ? 14.888 6.455 -21.018 1.00 66.50 100 ALA A N 1
ATOM 763 C CA . ALA A 1 100 ? 15.939 5.443 -20.938 1.00 66.50 100 ALA A CA 1
ATOM 764 C C . ALA A 1 100 ? 16.961 5.622 -22.074 1.00 66.50 100 ALA A C 1
ATOM 766 O O . ALA A 1 100 ? 17.161 4.762 -22.927 1.00 66.50 100 ALA A O 1
ATOM 767 N N . VAL A 1 101 ? 17.627 6.771 -22.080 1.00 60.94 101 VAL A N 1
ATOM 768 C CA . VAL A 1 101 ? 18.851 7.026 -22.847 1.00 60.94 101 VAL A CA 1
ATOM 769 C C . VAL A 1 101 ? 20.019 6.361 -22.093 1.00 60.94 101 VAL A C 1
ATOM 771 O O . VAL A 1 101 ? 19.917 6.245 -20.864 1.00 60.94 101 VAL A O 1
ATOM 774 N N . PRO A 1 102 ? 21.124 5.926 -22.745 1.00 61.78 102 PRO A N 1
ATOM 775 C CA . PRO A 1 102 ? 22.301 5.383 -22.059 1.00 61.78 102 PRO A CA 1
ATOM 776 C C . PRO A 1 102 ? 22.898 6.443 -21.123 1.00 61.78 102 PRO A C 1
ATOM 778 O O . PRO A 1 102 ? 23.728 7.264 -21.503 1.00 61.78 102 PRO A O 1
ATOM 781 N N . THR A 1 103 ? 22.398 6.473 -19.896 1.00 64.38 103 THR A N 1
ATOM 782 C CA . THR A 1 103 ? 22.704 7.453 -18.859 1.00 64.38 103 THR A CA 1
ATOM 783 C C . THR A 1 103 ? 23.495 6.767 -17.755 1.00 64.38 103 THR A C 1
ATOM 785 O O . THR A 1 103 ? 23.536 5.540 -17.659 1.00 64.38 103 THR A O 1
ATOM 788 N N . ALA A 1 104 ? 24.168 7.560 -16.921 1.00 76.56 104 ALA A N 1
ATOM 789 C CA . ALA A 1 104 ? 24.927 7.031 -15.796 1.00 76.56 104 ALA A CA 1
ATOM 790 C C . ALA A 1 104 ? 24.033 6.146 -14.892 1.00 76.56 104 ALA A C 1
ATOM 792 O O . ALA A 1 104 ? 22.883 6.516 -14.631 1.00 76.56 104 ALA A O 1
ATOM 793 N N . PRO A 1 105 ? 24.546 5.027 -14.340 1.00 75.62 105 PRO A N 1
ATOM 794 C CA . PRO A 1 105 ? 23.769 4.119 -13.487 1.00 75.62 105 PRO A CA 1
ATOM 795 C C . PRO A 1 105 ? 23.053 4.810 -12.313 1.00 75.62 105 PRO A C 1
ATOM 797 O O . PRO A 1 105 ? 21.952 4.421 -11.925 1.00 75.62 105 PRO A O 1
ATOM 800 N N . THR A 1 106 ? 23.653 5.872 -11.770 1.00 79.25 106 THR A N 1
ATOM 801 C CA . THR A 1 106 ? 23.085 6.698 -10.696 1.00 79.25 106 THR A CA 1
ATOM 802 C C . THR A 1 106 ? 21.858 7.495 -11.139 1.00 79.25 106 THR A C 1
ATOM 804 O O . THR A 1 106 ? 20.895 7.596 -10.381 1.00 79.25 106 THR A O 1
ATOM 807 N N . ALA A 1 107 ? 21.847 8.012 -12.370 1.00 81.50 107 ALA A N 1
ATOM 808 C CA . ALA A 1 107 ? 20.705 8.733 -12.928 1.00 81.50 107 ALA A CA 1
ATOM 809 C C . ALA A 1 107 ? 19.511 7.792 -13.156 1.00 81.50 107 ALA A C 1
ATOM 811 O O . ALA A 1 107 ? 18.381 8.134 -12.812 1.00 81.50 107 ALA A O 1
ATOM 812 N N . MET A 1 108 ? 19.761 6.569 -13.640 1.00 78.44 108 MET A N 1
ATOM 813 C CA . MET A 1 108 ? 18.714 5.547 -13.774 1.00 78.44 108 MET A CA 1
ATOM 814 C C . MET A 1 108 ? 18.146 5.130 -12.414 1.00 78.44 108 MET A C 1
ATOM 816 O O . MET A 1 108 ? 16.935 4.952 -12.290 1.00 78.44 108 MET A O 1
ATOM 820 N N . LEU A 1 109 ? 18.989 4.997 -11.385 1.00 80.56 109 LEU A N 1
ATOM 821 C CA . LEU A 1 109 ? 18.526 4.709 -10.026 1.00 80.56 109 LEU A CA 1
ATOM 822 C C . LEU A 1 109 ? 17.644 5.841 -9.481 1.00 80.56 109 LEU A C 1
ATOM 824 O O . LEU A 1 109 ? 16.580 5.563 -8.934 1.00 80.56 109 LEU A O 1
ATOM 828 N N . ALA A 1 110 ? 18.050 7.099 -9.671 1.00 84.06 110 ALA A N 1
ATOM 829 C CA . ALA A 1 110 ? 17.274 8.263 -9.250 1.00 84.06 110 ALA A CA 1
ATOM 830 C C . ALA A 1 110 ? 15.918 8.347 -9.968 1.00 84.06 110 ALA A C 1
ATOM 832 O O . ALA A 1 110 ? 14.902 8.596 -9.322 1.00 84.06 110 ALA A O 1
ATOM 833 N N . LEU A 1 111 ? 15.876 8.068 -11.275 1.00 85.12 111 LEU A N 1
ATOM 834 C CA . LEU A 1 111 ? 14.631 8.024 -12.043 1.00 85.12 111 LEU A CA 1
ATOM 835 C C . LEU A 1 111 ? 13.693 6.923 -11.528 1.00 85.12 111 LEU A C 1
ATOM 837 O O . LEU A 1 111 ? 12.528 7.193 -11.245 1.00 85.12 111 LEU A O 1
ATOM 841 N N . ARG A 1 112 ? 14.202 5.699 -11.337 1.00 83.44 112 ARG A N 1
ATOM 842 C CA . ARG A 1 112 ? 13.429 4.573 -10.777 1.00 83.44 112 ARG A CA 1
ATOM 843 C C . ARG A 1 112 ? 12.886 4.900 -9.391 1.00 83.44 112 ARG A C 1
ATOM 845 O O . ARG A 1 112 ? 11.716 4.637 -9.115 1.00 83.44 112 ARG A O 1
ATOM 852 N N . ALA A 1 113 ? 13.720 5.491 -8.537 1.00 85.12 113 ALA A N 1
ATOM 853 C CA . ALA A 1 113 ? 13.325 5.923 -7.205 1.00 85.12 113 ALA A CA 1
ATOM 854 C C . ALA A 1 113 ? 12.236 6.993 -7.257 1.00 85.12 113 ALA A C 1
ATOM 856 O O . ALA A 1 113 ? 11.221 6.837 -6.588 1.00 85.12 113 ALA A O 1
ATOM 857 N N . GLY A 1 114 ? 12.388 8.018 -8.097 1.00 89.00 114 GLY A N 1
ATOM 858 C CA . GLY A 1 114 ? 11.389 9.072 -8.269 1.00 89.00 114 GLY A CA 1
ATOM 859 C C . GLY A 1 114 ? 10.045 8.540 -8.769 1.00 89.00 114 GLY A C 1
ATOM 860 O O . GLY A 1 114 ? 9.008 8.857 -8.192 1.00 89.00 114 GLY A O 1
ATOM 861 N N . LEU A 1 115 ? 10.052 7.681 -9.792 1.00 89.06 115 LEU A N 1
ATOM 862 C CA . LEU A 1 115 ? 8.829 7.092 -10.347 1.00 89.06 115 LEU A CA 1
ATOM 863 C C . LEU A 1 115 ? 8.140 6.156 -9.348 1.00 89.06 115 LEU A C 1
ATOM 865 O O . LEU A 1 115 ? 6.930 6.256 -9.158 1.00 89.06 115 LEU A O 1
ATOM 869 N N . SER A 1 116 ? 8.903 5.299 -8.662 1.00 88.25 116 SER A N 1
ATOM 870 C CA . SER A 1 116 ? 8.368 4.421 -7.609 1.00 88.25 116 SER A CA 1
ATOM 871 C C . SER A 1 116 ? 7.803 5.232 -6.446 1.00 88.25 116 SER A C 1
ATOM 873 O O . SER A 1 116 ? 6.739 4.912 -5.927 1.00 88.25 116 SER A O 1
ATOM 875 N N . PHE A 1 117 ? 8.490 6.309 -6.058 1.00 90.88 117 PHE A N 1
ATOM 876 C CA . PHE A 1 117 ? 8.046 7.212 -5.004 1.00 90.88 117 PHE A CA 1
ATOM 877 C C . PHE A 1 117 ? 6.706 7.855 -5.348 1.00 90.88 117 PHE A C 1
ATOM 879 O O . PHE A 1 117 ? 5.759 7.754 -4.574 1.00 90.88 117 PHE A O 1
ATOM 886 N N . LEU A 1 118 ? 6.598 8.451 -6.535 1.00 90.75 118 LEU A N 1
ATOM 887 C CA . LEU A 1 118 ? 5.366 9.090 -7.002 1.00 90.75 118 LEU A CA 1
ATOM 888 C C . LEU A 1 118 ? 4.199 8.103 -7.121 1.00 90.75 118 LEU A C 1
ATOM 890 O O . LEU A 1 118 ? 3.060 8.470 -6.836 1.00 90.75 118 LEU A O 1
ATOM 894 N N . ALA A 1 119 ? 4.478 6.862 -7.515 1.00 90.38 119 ALA A N 1
ATOM 895 C CA . ALA A 1 119 ? 3.465 5.826 -7.668 1.00 90.38 119 ALA A CA 1
ATOM 896 C C . ALA A 1 119 ? 3.000 5.230 -6.333 1.00 90.38 119 ALA A C 1
ATOM 898 O O . ALA A 1 119 ? 1.829 4.925 -6.160 1.00 90.38 119 ALA A O 1
ATOM 899 N N . LEU A 1 120 ? 3.901 5.031 -5.374 1.00 92.25 120 LEU A N 1
ATOM 900 C CA . LEU A 1 120 ? 3.568 4.270 -4.169 1.00 92.25 120 LEU A CA 1
ATOM 901 C C . LEU A 1 120 ? 3.218 5.155 -2.982 1.00 92.25 120 LEU A C 1
ATOM 903 O O . LEU A 1 120 ? 2.447 4.724 -2.129 1.00 92.25 120 LEU A O 1
ATOM 907 N N . ILE A 1 121 ? 3.713 6.393 -2.907 1.00 93.94 121 ILE A N 1
ATOM 908 C CA . ILE A 1 121 ? 3.398 7.280 -1.780 1.00 93.94 121 ILE A CA 1
ATOM 909 C C . ILE A 1 121 ? 1.900 7.539 -1.609 1.00 93.94 121 ILE A C 1
ATOM 911 O O . ILE A 1 121 ? 1.425 7.388 -0.484 1.00 93.94 121 ILE A O 1
ATOM 915 N N . PRO A 1 122 ? 1.128 7.896 -2.652 1.00 94.19 122 PRO A N 1
ATOM 916 C CA . PRO A 1 122 ? -0.286 8.195 -2.466 1.00 94.19 122 PRO A CA 1
ATOM 917 C C . PRO A 1 122 ? -1.072 7.045 -1.810 1.00 94.19 122 PRO A C 1
ATOM 919 O O . PRO A 1 122 ? -1.674 7.289 -0.763 1.00 94.19 122 PRO A O 1
ATOM 922 N N . PRO A 1 123 ? -1.049 5.794 -2.320 1.00 93.94 123 PRO A N 1
ATOM 923 C CA . PRO A 1 123 ? -1.809 4.714 -1.699 1.00 93.94 123 PRO A CA 1
ATOM 924 C C . PRO A 1 123 ? -1.242 4.305 -0.336 1.00 93.94 123 PRO A C 1
ATOM 926 O O . PRO A 1 123 ? -2.013 4.012 0.572 1.00 93.94 123 PRO A O 1
ATOM 929 N N . THR A 1 124 ? 0.078 4.331 -0.145 1.00 94.44 124 THR A N 1
ATOM 930 C CA . THR A 1 124 ? 0.700 3.873 1.111 1.00 94.44 124 THR A CA 1
ATOM 931 C C . THR A 1 124 ? 0.483 4.848 2.263 1.00 94.44 124 THR A C 1
ATOM 933 O O . THR A 1 124 ? 0.252 4.420 3.391 1.00 94.44 124 THR A O 1
ATOM 936 N N . VAL A 1 125 ? 0.444 6.155 1.993 1.00 95.62 125 VAL A N 1
ATOM 937 C CA . VAL A 1 125 ? 0.040 7.164 2.984 1.00 95.62 125 VAL A CA 1
ATOM 938 C C . VAL A 1 125 ? -1.427 6.983 3.376 1.00 95.62 125 VAL A C 1
ATOM 940 O O . VAL A 1 125 ? -1.757 7.054 4.561 1.00 95.62 125 VAL A O 1
ATOM 943 N N . LEU A 1 126 ? -2.313 6.706 2.413 1.00 94.38 126 LEU A N 1
ATOM 944 C CA . LEU A 1 126 ? -3.722 6.427 2.706 1.00 94.38 126 LEU A CA 1
ATOM 945 C C . LEU A 1 126 ? -3.875 5.148 3.543 1.00 94.38 126 LEU A C 1
ATOM 947 O O . LEU A 1 126 ? -4.577 5.167 4.553 1.00 94.38 126 LEU A O 1
ATOM 951 N N . MET A 1 127 ? -3.168 4.073 3.178 1.00 93.62 127 MET A N 1
ATOM 952 C CA . MET A 1 127 ? -3.139 2.810 3.924 1.00 93.62 127 MET A CA 1
ATOM 953 C C . MET A 1 127 ? -2.608 3.009 5.347 1.00 93.62 127 MET A C 1
ATOM 955 O O . MET A 1 127 ? -3.223 2.533 6.299 1.00 93.62 127 MET A O 1
ATOM 959 N N . GLY A 1 128 ? -1.530 3.777 5.528 1.00 93.12 128 GLY A N 1
ATOM 960 C CA . GLY A 1 128 ? -0.956 4.067 6.845 1.00 93.12 128 GLY A CA 1
ATOM 961 C C . GLY A 1 128 ? -1.897 4.855 7.761 1.00 93.12 128 GLY A C 1
ATOM 962 O O . GLY A 1 128 ? -1.863 4.695 8.980 1.00 93.12 128 GLY A O 1
ATOM 963 N N . ALA A 1 129 ? -2.784 5.674 7.191 1.00 93.88 129 ALA A N 1
ATOM 964 C CA . ALA A 1 129 ? -3.761 6.455 7.947 1.00 93.88 129 ALA A CA 1
ATOM 965 C C . ALA A 1 129 ? -4.969 5.635 8.448 1.00 93.88 129 ALA A C 1
ATOM 967 O O . ALA A 1 129 ? -5.703 6.110 9.321 1.00 93.88 129 ALA A O 1
ATOM 968 N N . THR A 1 130 ? -5.179 4.412 7.948 1.00 92.62 130 THR A N 1
ATOM 969 C CA . THR A 1 130 ? -6.342 3.576 8.305 1.00 92.62 130 THR A CA 1
ATOM 970 C C . THR A 1 130 ? -6.358 3.180 9.783 1.00 92.62 130 THR A C 1
ATOM 972 O O . THR A 1 130 ? -7.384 3.326 10.454 1.00 92.62 130 THR A O 1
ATOM 975 N N . LEU A 1 131 ? -5.215 2.740 10.320 1.00 89.81 131 LEU A N 1
ATOM 976 C CA . LEU A 1 131 ? -5.111 2.259 11.696 1.00 89.81 131 LEU A CA 1
ATOM 977 C C . LEU A 1 131 ? -5.321 3.368 12.737 1.00 89.81 131 LEU A C 1
ATOM 979 O O . LEU A 1 131 ? -6.117 3.149 13.652 1.00 89.81 131 LEU A O 1
ATOM 983 N N . PRO A 1 132 ? -4.703 4.563 12.628 1.00 89.81 132 PRO A N 1
ATOM 984 C CA . PRO A 1 132 ? -5.002 5.666 13.539 1.00 89.81 132 PRO A CA 1
ATOM 985 C C . PRO A 1 132 ? -6.479 6.083 13.531 1.00 89.81 132 PRO A C 1
ATOM 987 O O . PRO A 1 132 ? -7.041 6.358 14.592 1.00 89.81 132 PRO A O 1
ATOM 990 N N . MET A 1 133 ? -7.131 6.090 12.359 1.00 89.69 133 MET A N 1
ATOM 991 C CA . MET A 1 133 ? -8.557 6.428 12.243 1.00 89.69 133 MET A CA 1
ATOM 992 C C . MET A 1 133 ? -9.439 5.409 12.965 1.00 89.69 133 MET A C 1
ATOM 994 O O . MET A 1 133 ? -10.309 5.784 13.751 1.00 89.69 133 MET A O 1
ATOM 998 N N . LEU A 1 134 ? -9.198 4.115 12.750 1.00 88.25 134 LEU A N 1
ATOM 999 C CA . LEU A 1 134 ? -9.939 3.060 13.438 1.00 88.25 134 LEU A CA 1
ATOM 1000 C C . LEU A 1 134 ? -9.641 3.028 14.937 1.00 88.25 134 LEU A C 1
ATOM 1002 O O . LEU A 1 134 ? -10.568 2.936 15.738 1.00 88.25 134 LEU A O 1
ATOM 1006 N N . SER A 1 135 ? -8.378 3.184 15.326 1.00 88.25 135 SER A N 1
ATOM 1007 C CA . SER A 1 135 ? -7.969 3.280 16.728 1.00 88.25 135 SER A CA 1
ATOM 1008 C C . SER A 1 135 ? -8.758 4.370 17.455 1.00 88.25 135 SER A C 1
ATOM 1010 O O . SER A 1 135 ? -9.368 4.099 18.485 1.00 88.25 135 SER A O 1
ATOM 1012 N N . ARG A 1 136 ? -8.889 5.565 16.865 1.00 86.12 136 ARG A N 1
ATOM 1013 C CA . ARG A 1 136 ? -9.679 6.663 17.445 1.00 86.12 136 ARG A CA 1
ATOM 1014 C C . ARG A 1 136 ? -11.164 6.328 17.629 1.00 86.12 136 ARG A C 1
ATOM 1016 O O . ARG A 1 136 ? -11.799 6.871 18.528 1.00 86.12 136 ARG A O 1
ATOM 1023 N N . PHE A 1 137 ? -11.736 5.466 16.787 1.00 84.62 137 PHE A N 1
ATOM 1024 C CA . PHE A 1 137 ? -13.132 5.037 16.912 1.00 84.62 137 PHE A CA 1
ATOM 1025 C C . PHE A 1 137 ? -13.343 4.045 18.070 1.00 84.62 137 PHE A C 1
ATOM 1027 O O . PHE A 1 137 ? -14.328 4.159 18.801 1.00 84.62 137 PHE A O 1
ATOM 1034 N N . PHE A 1 138 ? -12.429 3.085 18.241 1.00 81.81 138 PHE A N 1
ATOM 1035 C CA . PHE A 1 138 ? -12.531 2.025 19.254 1.00 81.81 138 PHE A CA 1
ATOM 1036 C C . PHE A 1 138 ? -11.998 2.442 20.629 1.00 81.81 138 PHE A C 1
ATOM 1038 O O . PHE A 1 138 ? -12.522 2.020 21.661 1.00 81.81 138 PHE A O 1
ATOM 1045 N N . VAL A 1 139 ? -10.972 3.286 20.658 1.00 80.81 139 VAL A N 1
ATOM 1046 C CA . VAL A 1 139 ? -10.300 3.716 21.881 1.00 80.81 139 VAL A CA 1
ATOM 1047 C C . VAL A 1 139 ? -10.976 4.973 22.419 1.00 80.81 139 VAL A C 1
ATOM 1049 O O . VAL A 1 139 ? -10.649 6.096 22.046 1.00 80.81 139 VAL A O 1
ATOM 1052 N N . GLN A 1 140 ? -11.927 4.778 23.333 1.00 72.06 140 GLN A N 1
ATOM 1053 C CA . GLN A 1 140 ? -12.587 5.873 24.060 1.00 72.06 140 GLN A CA 1
ATOM 1054 C C . GLN A 1 140 ? -12.010 6.099 25.467 1.00 72.06 140 GLN A C 1
ATOM 1056 O O . GLN A 1 140 ? -12.296 7.116 26.095 1.00 72.06 140 GLN A O 1
ATOM 1061 N N . ARG A 1 141 ? -11.197 5.161 25.976 1.00 72.75 141 ARG A N 1
ATOM 1062 C CA . ARG A 1 141 ? -10.556 5.212 27.301 1.00 72.75 141 ARG A CA 1
ATOM 1063 C C . ARG A 1 141 ? -9.099 4.770 27.202 1.00 72.75 141 ARG A C 1
ATOM 1065 O O . ARG A 1 141 ? -8.814 3.788 26.520 1.00 72.75 141 ARG A O 1
ATOM 1072 N N . LEU A 1 142 ? -8.201 5.453 27.921 1.00 70.19 142 LEU A N 1
ATOM 1073 C CA . LEU A 1 142 ? -6.763 5.143 27.916 1.00 70.19 142 LEU A CA 1
ATOM 1074 C C . LEU A 1 142 ? -6.453 3.708 28.381 1.00 70.19 142 LEU A C 1
ATOM 1076 O O . LEU A 1 142 ? -5.558 3.065 27.843 1.00 70.19 142 LEU A O 1
ATOM 1080 N N . GLU A 1 143 ? -7.235 3.184 29.322 1.00 72.94 143 GLU A N 1
ATOM 1081 C CA . GLU A 1 143 ? -7.090 1.824 29.866 1.00 72.94 143 GLU A CA 1
ATOM 1082 C C . GLU A 1 143 ? -7.297 0.727 28.808 1.00 72.94 143 GLU A C 1
ATOM 1084 O O . GLU A 1 143 ? -6.706 -0.346 28.894 1.00 72.94 143 GLU A O 1
ATOM 1089 N N . ALA A 1 144 ? -8.106 1.003 27.779 1.00 76.44 144 ALA A N 1
ATOM 1090 C CA . ALA A 1 144 ? -8.426 0.052 26.718 1.00 76.44 144 ALA A CA 1
ATOM 1091 C C . ALA A 1 144 ? -7.496 0.164 25.497 1.00 76.44 144 ALA A C 1
ATOM 1093 O O . ALA A 1 144 ? -7.577 -0.680 24.605 1.00 76.44 144 ALA A O 1
ATOM 1094 N N . VAL A 1 145 ? -6.603 1.168 25.447 1.00 80.12 145 VAL A N 1
ATOM 1095 C CA . VAL A 1 145 ? -5.733 1.445 24.286 1.00 80.12 145 VAL A CA 1
ATOM 1096 C C . VAL A 1 145 ? -4.943 0.200 23.891 1.00 80.12 145 VAL A C 1
ATOM 1098 O O . VAL A 1 145 ? -4.991 -0.210 22.737 1.00 80.12 145 VAL A O 1
ATOM 1101 N N . GLY A 1 146 ? -4.245 -0.430 24.841 1.00 83.25 146 GLY A N 1
ATOM 1102 C CA . GLY A 1 146 ? -3.374 -1.570 24.543 1.00 83.25 146 GLY A CA 1
ATOM 1103 C C . GLY A 1 146 ? -4.130 -2.767 23.962 1.00 83.25 146 GLY A C 1
ATOM 1104 O O . GLY A 1 146 ? -3.687 -3.359 22.981 1.00 83.25 146 GLY A O 1
ATOM 1105 N N . HIS A 1 147 ? -5.295 -3.094 24.526 1.00 85.88 147 HIS A N 1
ATOM 1106 C CA . HIS A 1 147 ? -6.095 -4.235 24.081 1.00 85.88 147 HIS A CA 1
ATOM 1107 C C . HIS A 1 147 ? -6.780 -3.975 22.733 1.00 85.88 147 HIS A C 1
ATOM 1109 O O . HIS A 1 147 ? -6.681 -4.799 21.828 1.00 85.88 147 HIS A O 1
ATOM 1115 N N . GLU A 1 148 ? -7.435 -2.823 22.570 1.00 86.25 148 GLU A N 1
ATOM 1116 C CA . GLU A 1 148 ? -8.202 -2.490 21.361 1.00 86.25 148 GLU A CA 1
ATOM 1117 C C . GLU A 1 148 ? -7.288 -2.225 20.157 1.00 86.25 148 GLU 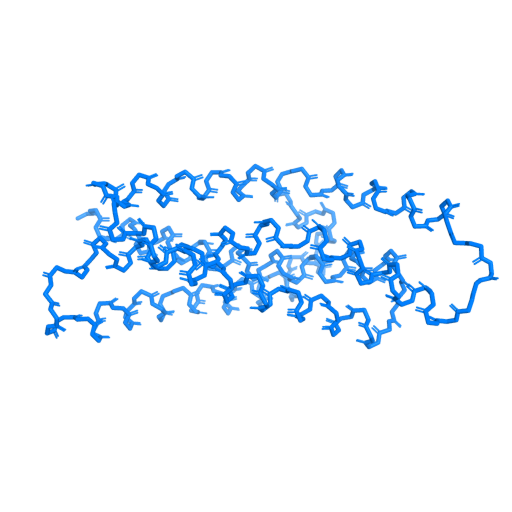A C 1
ATOM 1119 O O . GLU A 1 148 ? -7.528 -2.743 19.066 1.00 86.25 148 GLU A O 1
ATOM 1124 N N . VAL A 1 149 ? -6.194 -1.477 20.351 1.00 87.00 149 VAL A N 1
ATOM 1125 C CA . VAL A 1 149 ? -5.200 -1.243 19.290 1.00 87.00 149 VAL A CA 1
ATOM 1126 C C . VAL A 1 149 ? -4.455 -2.530 18.964 1.00 87.00 149 VAL A C 1
ATOM 1128 O O . VAL A 1 149 ? -4.247 -2.822 17.789 1.00 87.00 149 VAL A O 1
ATOM 1131 N N . GLY A 1 150 ? -4.099 -3.325 19.978 1.00 89.75 150 GLY A N 1
ATOM 1132 C CA . GLY A 1 150 ? -3.451 -4.620 19.786 1.00 89.75 150 GLY A CA 1
ATOM 1133 C C . GLY A 1 150 ? -4.315 -5.592 18.981 1.00 89.75 150 GLY A C 1
ATOM 1134 O O . GLY A 1 150 ? -3.814 -6.225 18.055 1.00 89.75 150 GLY A O 1
ATOM 1135 N N . GLN A 1 151 ? -5.619 -5.668 19.268 1.00 90.69 151 GLN A N 1
ATOM 1136 C CA . GLN A 1 151 ? -6.560 -6.480 18.490 1.00 90.69 151 GLN A CA 1
ATOM 1137 C C . GLN A 1 151 ? -6.682 -5.998 17.046 1.00 90.69 151 GLN A C 1
ATOM 1139 O O . GLN A 1 151 ? -6.572 -6.811 16.130 1.00 90.69 151 GLN A O 1
ATOM 1144 N N . LEU A 1 152 ? -6.867 -4.691 16.828 1.00 89.31 152 LEU A N 1
ATOM 1145 C CA . LEU A 1 152 ? -6.925 -4.120 15.481 1.00 89.31 152 LEU A CA 1
ATOM 1146 C C . LEU A 1 152 ? -5.643 -4.438 14.700 1.00 89.31 152 LEU A C 1
ATOM 1148 O O . LEU A 1 152 ? -5.713 -4.997 13.605 1.00 89.31 152 LEU A O 1
ATOM 1152 N N . TYR A 1 153 ? -4.477 -4.142 15.276 1.00 89.25 153 TYR A N 1
ATOM 1153 C CA . TYR A 1 153 ? -3.181 -4.390 14.646 1.00 89.25 153 TYR A CA 1
ATOM 1154 C C . TYR A 1 153 ? -2.954 -5.878 14.361 1.00 89.25 153 TYR A C 1
ATOM 1156 O O . TYR A 1 153 ? -2.505 -6.232 13.273 1.00 89.25 153 TYR A O 1
ATOM 1164 N N . GLY A 1 154 ? -3.323 -6.759 15.293 1.00 93.69 154 GLY A N 1
ATOM 1165 C CA . GLY A 1 154 ? -3.229 -8.207 15.122 1.00 93.69 154 GLY A CA 1
ATOM 1166 C C . GLY A 1 154 ? -4.097 -8.725 13.975 1.00 93.69 154 GLY A C 1
ATOM 1167 O O . GLY A 1 154 ? -3.614 -9.491 13.145 1.00 93.69 154 GLY A O 1
ATOM 1168 N N . ILE A 1 155 ? -5.349 -8.268 13.874 1.00 94.12 155 ILE A N 1
ATOM 1169 C CA . ILE A 1 155 ? -6.272 -8.658 12.795 1.00 94.12 155 ILE A CA 1
ATOM 1170 C C . ILE A 1 155 ? -5.763 -8.171 11.435 1.00 94.12 155 ILE A C 1
ATOM 1172 O O . ILE A 1 155 ? -5.763 -8.935 10.471 1.00 94.12 155 ILE A O 1
ATOM 1176 N N . ASN A 1 156 ? -5.291 -6.927 11.355 1.00 93.69 156 ASN A N 1
ATOM 1177 C CA . ASN A 1 156 ? -4.725 -6.383 10.124 1.00 93.69 156 ASN A CA 1
ATOM 1178 C C . ASN A 1 156 ? -3.448 -7.114 9.707 1.00 93.69 156 ASN A C 1
ATOM 1180 O O . ASN A 1 156 ? -3.309 -7.466 8.542 1.00 93.69 156 ASN A O 1
ATOM 1184 N N . THR A 1 157 ? -2.569 -7.422 10.663 1.00 93.69 157 THR A N 1
ATOM 1185 C CA . THR A 1 157 ? -1.332 -8.178 10.418 1.00 93.69 157 THR A CA 1
ATOM 1186 C C . THR A 1 157 ? -1.628 -9.613 9.971 1.00 93.69 157 THR A C 1
ATOM 1188 O O . THR A 1 157 ? -0.976 -10.128 9.066 1.00 93.69 157 THR A O 1
ATOM 1191 N N . ALA A 1 158 ? -2.637 -10.266 10.555 1.00 96.06 158 ALA A N 1
ATOM 1192 C CA . ALA A 1 158 ? -3.083 -11.588 10.118 1.00 96.06 158 ALA A CA 1
ATOM 1193 C C . ALA A 1 158 ? -3.644 -11.550 8.687 1.00 96.06 158 ALA A C 1
ATOM 1195 O O . ALA A 1 158 ? -3.313 -12.412 7.872 1.00 96.06 158 ALA A O 1
ATOM 1196 N N . GLY A 1 159 ? -4.440 -10.524 8.370 1.00 95.88 159 GLY A N 1
ATOM 1197 C CA . GLY A 1 159 ? -4.917 -10.259 7.014 1.00 95.88 159 GLY A CA 1
ATOM 1198 C C . GLY A 1 159 ? -3.760 -10.055 6.045 1.00 95.88 159 GLY A C 1
ATOM 1199 O O . GLY A 1 159 ? -3.687 -10.736 5.030 1.00 95.88 159 GLY A O 1
ATOM 1200 N N . ALA A 1 160 ? -2.809 -9.194 6.396 1.00 95.12 160 ALA A N 1
ATOM 1201 C CA . ALA A 1 160 ? -1.592 -8.926 5.638 1.00 95.12 160 ALA A CA 1
ATOM 1202 C C . ALA A 1 160 ? -0.788 -10.192 5.326 1.00 95.12 160 ALA A C 1
ATOM 1204 O O . ALA A 1 160 ? -0.451 -10.437 4.169 1.00 95.12 160 ALA A O 1
ATOM 1205 N N . ALA A 1 161 ? -0.529 -11.029 6.334 1.00 96.38 161 ALA A N 1
ATOM 1206 C CA . ALA A 1 161 ? 0.173 -12.296 6.151 1.00 96.38 161 ALA A CA 1
ATOM 1207 C C . ALA A 1 161 ? -0.573 -13.221 5.176 1.00 96.38 161 ALA A C 1
ATOM 1209 O O . ALA A 1 161 ? 0.035 -13.787 4.264 1.00 96.38 161 ALA A O 1
ATOM 1210 N N . PHE A 1 162 ? -1.898 -13.326 5.325 1.00 96.62 162 PHE A N 1
ATOM 1211 C CA . PHE A 1 162 ? -2.744 -14.075 4.398 1.00 96.62 162 PHE A CA 1
ATOM 1212 C C . PHE A 1 162 ? -2.693 -13.495 2.976 1.00 96.62 162 PHE A C 1
ATOM 1214 O O . PHE A 1 162 ? -2.535 -14.247 2.019 1.00 96.62 162 PHE A O 1
ATOM 1221 N N . GLY A 1 163 ? -2.764 -12.171 2.830 1.00 95.06 163 GLY A N 1
ATOM 1222 C CA . GLY A 1 163 ? -2.693 -11.463 1.553 1.00 95.06 163 GLY A CA 1
ATOM 1223 C C . GLY A 1 163 ? -1.366 -11.665 0.827 1.00 95.06 163 GLY A C 1
ATOM 1224 O O . GLY A 1 163 ? -1.367 -12.032 -0.346 1.00 95.06 163 GLY A O 1
ATOM 1225 N N . CYS A 1 164 ? -0.233 -11.520 1.524 1.00 94.50 164 CYS A N 1
ATOM 1226 C CA . CYS A 1 164 ? 1.092 -11.827 0.976 1.00 94.50 164 CYS A CA 1
ATOM 1227 C C . CYS A 1 164 ? 1.186 -13.273 0.490 1.00 94.50 164 CYS A C 1
ATOM 1229 O O . CYS A 1 164 ? 1.691 -13.524 -0.605 1.00 94.50 164 CYS A O 1
ATOM 1231 N N . PHE A 1 165 ? 0.711 -14.221 1.303 1.00 95.75 165 PHE A N 1
ATOM 1232 C CA . PHE A 1 165 ? 0.731 -15.636 0.955 1.00 95.75 165 PHE A CA 1
ATOM 1233 C C . PHE A 1 165 ? -0.137 -15.913 -0.278 1.00 95.75 165 PHE A C 1
ATOM 1235 O O . PHE A 1 165 ? 0.344 -16.469 -1.266 1.00 95.75 165 PHE A O 1
ATOM 1242 N N . ALA A 1 166 ? -1.393 -15.469 -0.255 1.00 94.19 166 ALA A N 1
ATOM 1243 C CA . ALA A 1 166 ? -2.339 -15.674 -1.340 1.00 94.19 166 ALA A CA 1
ATOM 1244 C C . ALA A 1 166 ? -1.858 -15.017 -2.640 1.00 94.19 166 ALA A C 1
ATOM 1246 O O . ALA A 1 166 ? -1.830 -15.674 -3.677 1.00 94.19 166 ALA A O 1
ATOM 1247 N N . ALA A 1 167 ? -1.403 -13.763 -2.598 1.00 93.44 167 ALA A N 1
ATOM 1248 C CA . ALA A 1 167 ? -0.895 -13.073 -3.778 1.00 93.44 167 ALA A CA 1
ATOM 1249 C C . ALA A 1 167 ? 0.392 -13.720 -4.304 1.00 93.44 167 ALA A C 1
ATOM 1251 O O . ALA A 1 167 ? 0.489 -14.047 -5.485 1.00 93.44 167 ALA A O 1
ATOM 1252 N N . GLY A 1 168 ? 1.379 -13.933 -3.432 1.00 91.69 168 GLY A N 1
ATOM 1253 C CA . GLY A 1 168 ? 2.713 -14.385 -3.818 1.00 91.69 168 GLY A CA 1
ATOM 1254 C C . GLY A 1 168 ? 2.785 -15.842 -4.276 1.00 91.69 168 GLY A C 1
ATOM 1255 O O . GLY A 1 168 ? 3.551 -16.132 -5.197 1.00 91.69 168 GLY A O 1
ATOM 1256 N N . PHE A 1 169 ? 2.004 -16.734 -3.658 1.00 92.06 169 PHE A N 1
ATOM 1257 C CA . PHE A 1 169 ? 2.111 -18.187 -3.850 1.00 92.06 169 PHE A CA 1
ATOM 1258 C C . PHE A 1 169 ? 0.915 -18.826 -4.557 1.00 92.06 169 PHE A C 1
ATOM 1260 O O . PHE A 1 169 ? 1.078 -19.904 -5.123 1.00 92.06 169 PHE A O 1
ATOM 1267 N N . LEU A 1 170 ? -0.266 -18.199 -4.552 1.00 93.50 170 LEU A N 1
ATOM 1268 C CA . LEU A 1 170 ? -1.458 -18.764 -5.192 1.00 93.50 170 LEU A CA 1
ATOM 1269 C C . LEU A 1 170 ? -1.851 -17.967 -6.433 1.00 93.50 170 LEU A C 1
ATOM 1271 O O . LEU A 1 170 ? -1.832 -18.503 -7.538 1.00 93.50 170 LEU A O 1
ATOM 1275 N N . ALA A 1 171 ? -2.162 -16.684 -6.272 1.00 91.88 171 ALA A N 1
ATOM 1276 C CA . ALA A 1 171 ? -2.763 -15.878 -7.322 1.00 91.88 171 ALA A CA 1
ATOM 1277 C C . ALA A 1 171 ? -1.762 -15.506 -8.422 1.00 91.88 171 ALA A C 1
ATOM 1279 O O . ALA A 1 171 ? -2.022 -15.790 -9.587 1.00 91.88 171 ALA A O 1
ATOM 1280 N N . VAL A 1 172 ? -0.576 -14.980 -8.086 1.00 92.31 172 VAL A N 1
ATOM 1281 C CA . VAL A 1 172 ? 0.425 -14.640 -9.112 1.00 92.31 172 VAL A CA 1
ATOM 1282 C C . VAL A 1 172 ? 0.863 -15.869 -9.924 1.00 92.31 172 VAL A C 1
ATOM 1284 O O . VAL A 1 172 ? 0.927 -15.747 -11.147 1.00 92.31 172 VAL A O 1
ATOM 1287 N N . PRO A 1 173 ? 1.137 -17.046 -9.326 1.00 90.75 173 PRO A N 1
ATOM 1288 C CA . PRO A 1 173 ? 1.484 -18.236 -10.106 1.00 90.75 173 PRO A CA 1
ATOM 1289 C C . PRO A 1 173 ? 0.357 -18.783 -10.993 1.00 90.75 173 PRO A C 1
ATOM 1291 O O . PRO A 1 173 ? 0.652 -19.339 -12.046 1.00 90.75 173 PRO A O 1
ATOM 1294 N N . THR A 1 174 ? -0.913 -18.648 -10.594 1.00 92.75 174 THR A N 1
ATOM 1295 C CA . THR A 1 174 ? -2.051 -19.240 -11.331 1.00 92.75 174 THR A CA 1
ATOM 1296 C C . THR A 1 174 ? -2.705 -18.281 -12.324 1.00 92.75 174 THR A C 1
ATOM 1298 O O . THR A 1 174 ? -3.035 -18.681 -13.436 1.00 92.75 174 THR A O 1
ATOM 1301 N N . LEU A 1 175 ? -2.878 -17.015 -11.941 1.00 90.44 175 LEU A N 1
ATOM 1302 C CA . LEU A 1 175 ? -3.575 -15.976 -12.707 1.00 90.44 175 LEU A CA 1
ATOM 1303 C C . LEU A 1 175 ? -2.609 -14.994 -13.388 1.00 90.44 175 LEU A C 1
ATOM 1305 O O . LEU A 1 175 ? -3.019 -14.182 -14.219 1.00 90.44 175 LEU A O 1
ATOM 1309 N N . GLY A 1 176 ? -1.325 -15.028 -13.023 1.00 90.12 176 GLY A N 1
ATOM 1310 C CA . GLY A 1 176 ? -0.353 -14.016 -13.424 1.00 90.12 176 GLY A CA 1
ATOM 1311 C C . GLY A 1 176 ? -0.573 -12.671 -12.723 1.00 90.12 176 GLY A C 1
ATOM 1312 O O . GLY A 1 176 ? -1.558 -12.442 -12.019 1.00 90.12 176 GLY A O 1
ATOM 1313 N N . VAL A 1 177 ? 0.353 -11.733 -12.938 1.00 86.38 177 VAL A N 1
ATOM 1314 C CA . VAL A 1 177 ? 0.301 -10.394 -12.316 1.00 86.38 177 VAL A CA 1
ATOM 1315 C C . VAL A 1 177 ? -0.927 -9.601 -12.782 1.00 86.38 177 VAL A C 1
ATOM 1317 O O . VAL A 1 177 ? -1.606 -8.990 -11.965 1.00 86.38 177 VAL A O 1
ATOM 1320 N N . ASN A 1 178 ? -1.255 -9.664 -14.078 1.00 84.44 178 ASN A N 1
ATOM 1321 C CA . ASN A 1 178 ? -2.411 -8.960 -14.641 1.00 84.44 178 ASN A CA 1
ATOM 1322 C C . ASN A 1 178 ? -3.759 -9.568 -14.234 1.00 84.44 178 ASN A C 1
ATOM 1324 O O . ASN A 1 178 ? -4.737 -8.839 -14.215 1.00 84.44 178 ASN A O 1
ATOM 1328 N N . GLY A 1 179 ? -3.836 -10.871 -13.940 1.00 84.88 179 GLY A N 1
ATOM 1329 C CA . GLY A 1 179 ? -5.073 -11.493 -13.459 1.00 84.88 179 GLY A CA 1
ATOM 1330 C C . GLY A 1 179 ? -5.300 -11.289 -11.961 1.00 84.88 179 GLY A C 1
ATOM 1331 O O . GLY A 1 179 ? -6.438 -11.251 -11.523 1.00 84.88 179 GLY A O 1
ATOM 1332 N N . THR A 1 180 ? -4.225 -11.118 -11.184 1.00 87.00 180 THR A N 1
ATOM 1333 C CA . THR A 1 180 ? -4.296 -10.958 -9.719 1.00 87.00 180 THR A CA 1
ATOM 1334 C C . THR A 1 180 ? -4.646 -9.533 -9.279 1.00 87.00 180 THR A C 1
ATOM 1336 O O . THR A 1 180 ? -5.065 -9.326 -8.147 1.00 87.00 180 THR A O 1
ATOM 1339 N 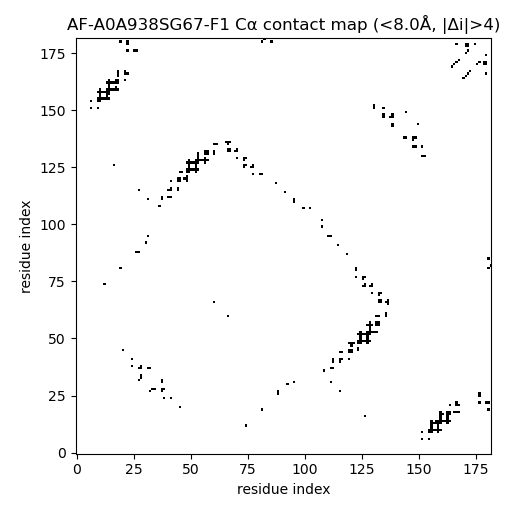N . ILE A 1 181 ? -4.431 -8.536 -10.141 1.00 85.00 181 ILE A N 1
ATOM 1340 C CA . ILE A 1 181 ? -4.670 -7.126 -9.799 1.00 85.00 181 ILE A CA 1
ATOM 1341 C C . ILE A 1 181 ? -6.155 -6.732 -9.795 1.00 85.00 181 ILE A C 1
ATOM 1343 O O . ILE A 1 181 ? -6.478 -5.661 -9.288 1.00 85.00 181 ILE A O 1
ATOM 1347 N N . TRP A 1 182 ? -7.033 -7.556 -10.376 1.00 82.44 182 TRP A N 1
ATOM 1348 C CA . TRP A 1 182 ? -8.467 -7.281 -10.514 1.00 82.44 182 TRP A CA 1
ATOM 1349 C C . TRP A 1 182 ? -9.304 -8.034 -9.485 1.00 82.44 182 TRP A C 1
ATOM 1351 O O . TRP A 1 182 ? -8.946 -9.187 -9.155 1.00 82.44 182 TRP A O 1
#

Radius of gyration: 17.69 Å; Cα contacts (8 Å, |Δi|>4): 191; chains: 1; bounding box: 48×36×53 Å

Mean predicted aligned error: 5.37 Å

Foldseek 3Di:
DVVVVVLVVLLQLLLVLLLVLVLLLVLLCVLLPPDPLLNVLLVVLLVVLLVLLQVVLLVVLVVDPQLVVVLVVLVVVLVVLLVCLVVLSVVLSVVLVVPPDVDDPVVSSVSSSVSSNVSNNVNSSSSSSNLSSVLSVQPPDPVCSCVSSVSSVVSSVNSNVNNNCCSVPPCCVPLNSVRSSD